Protein AF-A0A1Z9S2K0-F1 (afdb_monomer_lite)

Sequence (191 aa):
MLITGDGQVSQGVQFFLNKIGISKSFYKVLPPNKLYKRLDKKYNLCDLLKGKGAYESIFNTYIGKYDILLSCHFWDKKFPKLFNIKDINGNFFKIIGDISCDINGSIPTTIKSTKLNSPYYINRNTTIMAVDNLPSALPYETSKYFSNSLIKILPKIVQSLNQDSIEEYFISKKGYLNYRYLNLLNLLIDS

Foldseek 3Di:
DEEEADDPQSVVVQVVCVVVPNDPVQYDYHHPCQQKAFPVRPDDPVCQVVLHGDIDGPLLVCALPEQEYEYRHDWDPSHYASDDPVSDDPSGHQEYEDAVLPQCTNHNQSPHADDPVGQWDDDPNHTYGRHPPVLVVPVPVSVVVVVVVCVVCVVVVVVCLPPPPPPPNDCDDPPHGDPVNVVCVVVVVVD

pLDDT: mean 90.57, std 7.49, range [50.5, 97.94]

Radius of gyration: 20.12 Å; chains: 1; bounding box: 47×47×49 Å

Secondary structure (DSSP, 8-state):
-EEE-SSHHHHHHHHHHHHTT--GGG-EEE-HHHHEEETTS---HHHHHTT-S-EEE-GGGGTTS-SEEEE-S---TTSPPSS-GGG--TTS-SEEEESS--TTSSSTT--S-BBTTB-EEEETTEEEE-BTTGGGGSHHHHHHHHHHHHHHHHHHHHHHHT-SS--TT-SEETTEEPGGGGGGHHHHH--

Structure (mmCIF, N/CA/C/O backbone):
data_AF-A0A1Z9S2K0-F1
#
_entry.id   AF-A0A1Z9S2K0-F1
#
loop_
_atom_site.group_PDB
_atom_site.id
_atom_site.type_symbol
_atom_site.label_atom_id
_atom_site.label_alt_id
_atom_site.label_comp_id
_atom_site.label_asym_id
_atom_site.label_entity_id
_atom_site.label_seq_id
_atom_site.pdbx_PDB_ins_code
_atom_site.Cartn_x
_atom_site.Cartn_y
_atom_site.Cartn_z
_atom_site.occupancy
_atom_site.B_iso_or_equiv
_atom_site.auth_seq_id
_atom_site.auth_comp_id
_atom_site.auth_asym_id
_atom_site.auth_atom_id
_atom_site.pdbx_PDB_model_num
ATOM 1 N N . MET A 1 1 ? -7.510 10.723 9.297 1.00 96.31 1 M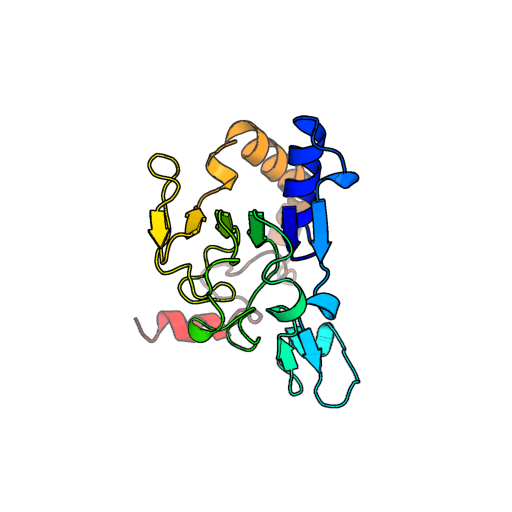ET A N 1
ATOM 2 C CA . MET A 1 1 ? -7.245 9.641 8.320 1.00 96.31 1 MET A CA 1
ATOM 3 C C . MET A 1 1 ? -5.947 8.924 8.672 1.00 96.31 1 MET A C 1
ATOM 5 O O . MET A 1 1 ? -5.022 9.557 9.166 1.00 96.31 1 MET A O 1
ATOM 9 N N . LEU A 1 2 ? -5.870 7.618 8.448 1.00 97.81 2 LEU A N 1
ATOM 10 C CA . LEU A 1 2 ? -4.666 6.818 8.649 1.00 97.81 2 LEU A CA 1
ATOM 11 C C . LEU A 1 2 ? -4.149 6.340 7.293 1.00 97.81 2 LEU A C 1
ATOM 13 O O . LEU A 1 2 ? -4.920 5.809 6.506 1.00 97.81 2 LEU A O 1
ATOM 17 N N . ILE A 1 3 ? -2.864 6.526 7.017 1.00 97.81 3 ILE A N 1
ATOM 18 C CA . ILE A 1 3 ? -2.201 6.100 5.780 1.00 97.81 3 ILE A CA 1
ATOM 19 C C . ILE A 1 3 ? -1.108 5.114 6.174 1.00 97.81 3 ILE A C 1
ATOM 21 O O . ILE A 1 3 ? -0.289 5.424 7.037 1.00 97.81 3 ILE A O 1
ATOM 25 N N . THR A 1 4 ? -1.071 3.928 5.579 1.00 97.50 4 THR A N 1
ATOM 26 C CA . THR A 1 4 ? -0.033 2.927 5.886 1.00 97.50 4 THR A CA 1
ATOM 27 C C . THR A 1 4 ? 1.050 2.917 4.820 1.00 97.50 4 THR A C 1
ATOM 29 O O . THR A 1 4 ? 0.730 2.979 3.639 1.00 97.50 4 THR A O 1
ATOM 32 N N . GLY A 1 5 ? 2.298 2.705 5.217 1.00 95.06 5 GLY A N 1
ATOM 33 C CA . GLY A 1 5 ? 3.450 2.701 4.325 1.00 95.06 5 GLY A CA 1
ATOM 34 C C . GLY A 1 5 ? 4.039 4.097 4.139 1.00 95.06 5 GLY A C 1
ATOM 35 O O . GLY A 1 5 ? 3.365 5.114 4.293 1.00 95.06 5 GLY A O 1
ATOM 36 N N . ASP A 1 6 ? 5.320 4.134 3.806 1.00 93.50 6 ASP A N 1
ATOM 37 C CA . ASP A 1 6 ? 6.144 5.330 3.590 1.00 93.50 6 ASP A CA 1
ATOM 38 C C . ASP A 1 6 ? 6.810 5.349 2.197 1.00 93.50 6 ASP A C 1
ATOM 40 O O . ASP A 1 6 ? 7.568 6.263 1.866 1.00 93.50 6 ASP A O 1
ATOM 44 N N . GLY A 1 7 ? 6.474 4.368 1.352 1.00 93.25 7 GLY A N 1
ATOM 45 C CA . GLY A 1 7 ? 6.908 4.280 -0.041 1.00 93.25 7 GLY A CA 1
ATOM 46 C C . GLY A 1 7 ? 6.163 5.223 -0.995 1.00 93.25 7 GLY A C 1
ATOM 47 O O . GLY A 1 7 ? 5.366 6.071 -0.589 1.00 93.25 7 GLY A O 1
ATOM 48 N N . GLN A 1 8 ? 6.399 5.038 -2.297 1.00 91.69 8 GLN A N 1
ATOM 49 C CA . GLN A 1 8 ? 5.906 5.935 -3.352 1.00 91.69 8 GLN A CA 1
ATOM 50 C C . GLN A 1 8 ? 4.378 6.074 -3.379 1.00 91.69 8 GLN A C 1
ATOM 52 O O . GLN A 1 8 ? 3.875 7.178 -3.561 1.00 91.69 8 GLN A O 1
ATOM 57 N N . VAL A 1 9 ? 3.633 4.990 -3.133 1.00 92.31 9 VAL A N 1
ATOM 58 C CA . VAL A 1 9 ? 2.158 5.024 -3.110 1.00 92.31 9 VAL A CA 1
ATOM 59 C C . VAL A 1 9 ? 1.652 5.955 -2.003 1.00 92.31 9 VAL A C 1
ATOM 61 O O . VAL A 1 9 ? 0.830 6.833 -2.250 1.00 92.31 9 VAL A O 1
ATOM 64 N N . SER A 1 10 ? 2.208 5.830 -0.794 1.00 95.38 10 SER A N 1
ATOM 65 C CA . SER A 1 10 ? 1.884 6.710 0.336 1.00 95.38 10 SER A CA 1
ATOM 66 C C . SER A 1 10 ? 2.259 8.163 0.051 1.00 95.38 10 SER A C 1
ATOM 68 O O . SER A 1 10 ? 1.501 9.076 0.372 1.00 95.38 10 SER A O 1
ATOM 70 N N . GLN A 1 11 ? 3.405 8.403 -0.591 1.00 93.44 11 GLN A N 1
ATOM 71 C CA . GLN A 1 11 ? 3.813 9.749 -1.000 1.00 93.44 11 GLN A CA 1
ATOM 72 C C . GLN A 1 11 ? 2.859 10.344 -2.046 1.00 93.44 11 GLN A C 1
ATOM 74 O O . GLN A 1 11 ? 2.517 11.520 -1.947 1.00 93.44 11 GLN A O 1
ATOM 79 N N . GLY A 1 12 ? 2.374 9.536 -2.994 1.00 90.69 12 GLY A N 1
ATOM 80 C CA . GLY A 1 12 ? 1.366 9.938 -3.977 1.00 90.69 12 GLY A CA 1
ATOM 81 C C . GLY A 1 12 ? 0.042 10.341 -3.326 1.00 90.69 12 GLY A C 1
ATOM 82 O O . GLY A 1 12 ? -0.496 11.404 -3.633 1.00 90.69 12 GLY A O 1
ATOM 83 N N . VAL A 1 13 ? -0.436 9.558 -2.353 1.00 93.25 13 VAL A N 1
ATOM 84 C CA . VAL A 1 13 ? -1.620 9.912 -1.553 1.00 93.25 13 VAL A CA 1
ATOM 85 C C . VAL A 1 13 ? -1.407 11.231 -0.817 1.00 93.25 13 VAL A C 1
ATOM 87 O O . VAL A 1 13 ? -2.245 12.123 -0.899 1.00 93.25 13 VAL A O 1
ATOM 90 N N . GLN A 1 14 ? -0.277 11.394 -0.128 1.00 94.56 14 GLN A N 1
ATOM 91 C CA . GLN A 1 14 ? 0.036 12.631 0.593 1.00 94.56 14 GLN A CA 1
ATOM 92 C C . GLN A 1 14 ? 0.112 13.842 -0.343 1.00 94.56 14 GLN A C 1
ATOM 94 O O . GLN A 1 14 ? -0.381 14.916 -0.006 1.00 94.56 14 GLN A O 1
ATOM 99 N N . PHE A 1 15 ? 0.711 13.678 -1.524 1.00 91.19 15 PHE A N 1
ATOM 100 C CA . PHE A 1 15 ? 0.754 14.714 -2.550 1.00 91.19 15 PHE A CA 1
ATOM 101 C C . PHE A 1 15 ? -0.657 15.119 -2.987 1.00 91.19 15 PHE A C 1
ATOM 103 O O . PHE A 1 15 ? -0.970 16.309 -2.997 1.00 91.19 15 PHE A O 1
ATOM 110 N N . PHE A 1 16 ? -1.519 14.143 -3.285 1.00 89.81 16 PHE A N 1
ATOM 111 C CA . PHE A 1 16 ? -2.901 14.399 -3.683 1.00 89.81 16 PHE A CA 1
ATOM 112 C C . PHE A 1 16 ? -3.701 15.092 -2.573 1.00 89.81 16 PHE A C 1
ATOM 114 O O . PHE A 1 16 ? -4.337 16.109 -2.834 1.00 89.81 16 PHE A O 1
ATOM 121 N N . LEU A 1 17 ? -3.607 14.609 -1.328 1.00 93.56 17 LEU A N 1
ATOM 122 C CA . LEU A 1 17 ? -4.262 15.221 -0.166 1.00 93.56 17 LEU A CA 1
ATOM 123 C C . LEU A 1 17 ? -3.855 16.691 0.001 1.00 93.56 17 LEU A C 1
ATOM 125 O O . LEU A 1 17 ? -4.721 17.554 0.123 1.00 93.56 17 LEU A O 1
ATOM 129 N N . ASN A 1 18 ? -2.558 16.993 -0.095 1.00 92.38 18 ASN A N 1
ATOM 130 C CA . ASN A 1 18 ? -2.078 18.373 -0.038 1.00 92.38 18 ASN A CA 1
ATOM 131 C C . ASN A 1 18 ? -2.623 19.221 -1.199 1.00 92.38 18 ASN A C 1
ATOM 133 O O . ASN A 1 18 ? -2.975 20.381 -0.995 1.00 92.38 18 ASN A O 1
ATOM 137 N N . LYS A 1 19 ? -2.720 18.658 -2.413 1.00 89.81 19 LYS A N 1
ATOM 138 C CA . LYS A 1 19 ? -3.263 19.357 -3.589 1.00 89.81 19 LYS A CA 1
ATOM 139 C C . LYS A 1 19 ? -4.739 19.717 -3.448 1.00 89.81 19 LYS A C 1
ATOM 141 O O . LYS A 1 19 ? -5.133 20.760 -3.956 1.00 89.81 19 LYS A O 1
ATOM 146 N N . ILE A 1 20 ? -5.522 18.904 -2.742 1.00 93.62 20 ILE A N 1
ATOM 147 C CA . ILE A 1 20 ? -6.938 19.183 -2.460 1.00 93.62 20 ILE A CA 1
ATOM 148 C C . ILE A 1 20 ? -7.156 19.959 -1.148 1.00 93.62 20 ILE A C 1
ATOM 150 O O . ILE A 1 20 ? -8.285 20.075 -0.685 1.00 93.62 20 ILE A O 1
ATOM 154 N N . GLY A 1 21 ? -6.090 20.489 -0.536 1.00 94.69 21 GLY A N 1
ATOM 155 C CA . GLY A 1 21 ? -6.172 21.330 0.664 1.00 94.69 21 GLY A CA 1
ATOM 156 C C . GLY A 1 21 ? -6.246 20.572 1.995 1.00 94.69 21 GLY A C 1
ATOM 157 O O . GLY A 1 21 ? -6.430 21.194 3.040 1.00 94.69 21 GLY A O 1
ATOM 158 N N . ILE A 1 22 ? -6.070 19.248 2.000 1.00 95.19 22 ILE A N 1
ATOM 159 C CA . ILE A 1 22 ? -6.004 18.452 3.230 1.00 95.19 22 ILE A CA 1
ATOM 160 C C . ILE A 1 22 ? -4.569 18.474 3.758 1.00 95.19 22 ILE A C 1
ATOM 162 O O . ILE A 1 22 ? -3.665 17.861 3.191 1.00 95.19 22 ILE A O 1
ATOM 166 N N . SER A 1 23 ? -4.363 19.170 4.874 1.00 91.75 23 SER A N 1
ATOM 167 C CA . SER A 1 23 ? -3.049 19.299 5.502 1.00 91.75 23 SER A CA 1
ATOM 168 C C . SER A 1 23 ? -2.667 18.073 6.345 1.00 91.75 23 SER A C 1
ATOM 170 O O . SER A 1 23 ? -3.500 17.248 6.734 1.00 91.75 23 SER A O 1
ATOM 172 N N . LYS A 1 24 ? -1.376 17.979 6.691 1.00 91.38 24 LYS A N 1
ATOM 173 C CA . LYS A 1 24 ? -0.805 16.899 7.518 1.00 91.38 24 LYS A CA 1
ATOM 174 C C . LYS A 1 24 ? -1.447 16.740 8.903 1.00 91.38 24 LYS A C 1
ATOM 176 O O . LYS A 1 24 ? -1.290 15.682 9.495 1.00 91.38 24 LYS A O 1
ATOM 181 N N . SER A 1 25 ? -2.160 17.733 9.438 1.00 93.25 25 SER A N 1
ATOM 182 C CA . SER A 1 25 ? -2.861 17.583 10.725 1.00 93.25 25 SER A CA 1
ATOM 183 C C . SER A 1 25 ? -4.072 16.645 10.639 1.00 93.25 25 SER A C 1
ATOM 185 O O . SER A 1 25 ? -4.483 16.084 11.652 1.00 93.25 25 SER A O 1
ATOM 187 N N . PHE A 1 26 ? -4.621 16.424 9.439 1.00 94.44 26 PHE A N 1
ATOM 188 C CA . PHE A 1 26 ? -5.800 15.580 9.221 1.00 94.44 26 PHE A CA 1
ATOM 189 C C . PHE A 1 26 ? -5.470 14.105 8.980 1.00 94.44 26 PHE A C 1
ATOM 191 O O . PHE A 1 26 ? -6.373 13.253 8.974 1.00 94.44 26 PHE A O 1
ATOM 198 N N . TYR A 1 27 ? -4.194 13.764 8.782 1.00 96.62 27 TYR A N 1
ATOM 199 C CA . TYR A 1 27 ? -3.788 12.391 8.525 1.00 96.62 27 TYR A CA 1
ATOM 200 C C . TYR A 1 27 ? -2.490 11.994 9.220 1.00 96.62 27 TYR A C 1
ATOM 202 O O . TYR A 1 27 ? -1.603 12.801 9.467 1.00 96.62 27 TYR A O 1
ATOM 210 N N . LYS A 1 28 ? -2.361 10.701 9.515 1.00 97.19 28 LYS A N 1
ATOM 211 C CA . LYS A 1 28 ? -1.145 10.113 10.075 1.00 97.19 28 LYS A CA 1
ATOM 212 C C . LYS A 1 28 ? -0.605 9.049 9.138 1.00 97.19 28 LYS A C 1
ATOM 214 O O . LYS A 1 28 ? -1.357 8.176 8.717 1.00 97.19 28 LYS A O 1
ATOM 219 N N . VAL A 1 29 ? 0.694 9.104 8.859 1.00 97.69 29 VAL A N 1
ATOM 220 C CA . VAL A 1 29 ? 1.403 8.085 8.077 1.00 97.69 29 VAL A CA 1
ATOM 221 C C . VAL A 1 29 ? 2.051 7.083 9.029 1.00 97.69 29 VAL A C 1
ATOM 223 O O . VAL A 1 29 ? 2.729 7.476 9.981 1.00 97.69 29 VAL A O 1
ATOM 226 N N . LEU A 1 30 ? 1.825 5.793 8.794 1.00 97.19 30 LEU A N 1
ATOM 227 C CA . LEU A 1 30 ? 2.397 4.696 9.565 1.00 97.19 30 LEU A CA 1
ATOM 228 C C . LEU A 1 30 ? 3.455 3.953 8.745 1.00 97.19 30 LEU A C 1
ATOM 230 O O . LEU A 1 30 ? 3.090 3.224 7.822 1.00 97.19 30 LEU A O 1
ATOM 234 N N . PRO A 1 31 ? 4.747 4.084 9.084 1.00 96.19 31 PRO A N 1
ATOM 235 C CA . PRO A 1 31 ? 5.789 3.261 8.479 1.00 96.19 31 PRO A CA 1
ATOM 236 C C . PRO A 1 31 ? 5.664 1.780 8.896 1.00 96.19 31 PRO A C 1
ATOM 238 O O . PRO A 1 31 ? 5.026 1.478 9.911 1.00 96.19 31 PRO A O 1
ATOM 241 N N . PRO A 1 32 ? 6.298 0.836 8.171 1.00 94.50 32 PRO A N 1
ATOM 242 C CA . PRO A 1 32 ? 6.192 -0.603 8.443 1.00 94.50 32 PRO A CA 1
ATOM 243 C C . PRO A 1 32 ? 6.521 -1.027 9.886 1.00 94.50 32 PRO A C 1
ATOM 245 O O . PRO A 1 32 ? 5.856 -1.901 10.438 1.00 94.50 32 PRO A O 1
ATOM 248 N N . ASN A 1 33 ? 7.466 -0.355 10.553 1.00 94.44 33 ASN A N 1
ATOM 249 C CA . ASN A 1 33 ? 7.827 -0.623 11.956 1.00 94.44 33 ASN A CA 1
ATOM 250 C C . ASN A 1 33 ? 6.750 -0.210 12.983 1.00 94.44 33 ASN A C 1
ATOM 252 O O . ASN A 1 33 ? 6.890 -0.479 14.175 1.00 94.44 33 ASN A O 1
ATOM 256 N N . LYS A 1 34 ? 5.692 0.480 12.541 1.00 96.38 34 LYS A N 1
ATOM 257 C CA . LYS A 1 34 ? 4.485 0.773 13.326 1.00 96.38 34 LYS A CA 1
ATOM 258 C C . LYS A 1 34 ? 3.322 -0.154 12.980 1.00 96.38 34 LYS A C 1
ATOM 260 O O . LYS A 1 34 ? 2.330 -0.149 13.698 1.00 96.38 34 LYS A O 1
ATOM 265 N N . LEU A 1 35 ? 3.441 -0.941 11.913 1.00 95.94 35 LEU A N 1
ATOM 266 C CA . LEU A 1 35 ? 2.458 -1.950 11.516 1.00 95.94 35 LEU A CA 1
ATOM 267 C C . LEU A 1 35 ? 2.813 -3.312 12.109 1.00 95.94 35 LEU A C 1
ATOM 269 O O . LEU A 1 35 ? 1.936 -4.013 12.607 1.00 95.94 35 LEU A O 1
ATOM 273 N N . TYR A 1 36 ? 4.105 -3.644 12.113 1.00 96.12 36 TYR A N 1
ATOM 274 C CA . TYR A 1 36 ? 4.616 -4.940 12.540 1.00 96.12 36 TYR A CA 1
ATOM 275 C C . TYR A 1 36 ? 5.662 -4.793 13.637 1.00 96.12 36 TYR A C 1
ATOM 277 O O . TYR A 1 36 ? 6.494 -3.884 13.610 1.00 96.12 36 TYR A O 1
ATOM 285 N N . LYS A 1 37 ? 5.680 -5.749 14.565 1.00 96.06 37 LYS A N 1
ATOM 286 C CA . LYS A 1 37 ? 6.814 -5.962 15.471 1.00 96.06 37 LYS A CA 1
ATOM 287 C C . LYS A 1 37 ? 7.334 -7.383 15.318 1.00 96.06 37 LYS A C 1
ATOM 289 O O . LYS A 1 37 ? 6.583 -8.294 14.982 1.00 96.06 37 LYS A O 1
ATOM 294 N N . ARG A 1 38 ? 8.619 -7.566 15.601 1.00 95.56 38 ARG A N 1
ATOM 295 C CA . ARG A 1 38 ? 9.243 -8.887 15.679 1.00 95.56 38 ARG A CA 1
ATOM 296 C C . ARG A 1 38 ? 9.127 -9.423 17.105 1.00 95.56 38 ARG A C 1
ATOM 298 O O . ARG A 1 38 ? 9.308 -8.653 18.050 1.00 95.56 38 ARG A O 1
ATOM 305 N N . LEU A 1 39 ? 8.841 -10.715 17.268 1.00 94.88 39 LEU A N 1
ATOM 306 C CA . LEU A 1 39 ? 8.602 -11.324 18.587 1.00 94.88 39 LEU A CA 1
ATOM 307 C C . LEU A 1 39 ? 9.827 -11.255 19.516 1.00 94.88 39 LEU A C 1
ATOM 309 O O . LEU A 1 39 ? 9.684 -11.055 20.718 1.00 94.88 39 LEU A O 1
ATOM 313 N N . ASP A 1 40 ? 11.035 -11.325 18.955 1.00 94.31 40 ASP A N 1
ATOM 314 C CA . ASP A 1 40 ? 12.309 -11.187 19.678 1.00 94.31 40 ASP A CA 1
ATOM 315 C C . ASP A 1 40 ? 12.725 -9.723 19.943 1.00 94.31 40 ASP A C 1
ATOM 317 O O . ASP A 1 40 ? 13.838 -9.465 20.402 1.00 94.31 40 ASP A O 1
ATOM 321 N N . LYS A 1 41 ? 11.845 -8.755 19.642 1.00 91.25 41 LYS A N 1
ATOM 322 C CA . LYS A 1 41 ? 12.060 -7.302 19.771 1.00 91.25 41 LYS A CA 1
ATOM 323 C C . LYS A 1 41 ? 13.176 -6.724 18.882 1.00 91.25 41 LYS A C 1
ATOM 325 O O . LYS A 1 41 ? 13.515 -5.553 19.034 1.00 91.25 41 LYS A O 1
ATOM 330 N N . LYS A 1 42 ? 13.701 -7.476 17.908 1.00 93.00 42 LYS A N 1
ATOM 331 C CA . LYS A 1 42 ? 14.758 -7.031 16.978 1.00 93.00 42 LYS A CA 1
ATOM 332 C C . LYS A 1 42 ? 14.198 -6.698 15.593 1.00 93.00 42 LYS A C 1
ATOM 334 O O . LYS A 1 42 ? 14.584 -7.306 14.595 1.00 93.00 42 LYS A O 1
ATOM 339 N N . TYR A 1 43 ? 13.241 -5.767 15.522 1.00 94.69 43 TYR A N 1
ATOM 340 C CA . TYR A 1 43 ? 12.620 -5.383 14.247 1.00 94.69 43 TYR A CA 1
ATOM 341 C C . TYR A 1 43 ? 13.681 -5.019 13.196 1.00 94.69 43 TYR A C 1
ATOM 343 O O . TYR A 1 43 ? 14.547 -4.181 13.447 1.00 94.69 43 TYR A O 1
ATOM 351 N N . ASN A 1 44 ? 13.575 -5.605 12.003 1.00 94.94 44 ASN A N 1
ATOM 352 C CA . ASN A 1 44 ? 14.418 -5.264 10.867 1.00 94.94 44 ASN A CA 1
ATOM 353 C C . ASN A 1 44 ? 13.601 -5.338 9.568 1.00 94.94 44 ASN A C 1
ATOM 355 O O . ASN A 1 44 ? 13.005 -6.365 9.254 1.00 94.94 44 ASN A O 1
ATOM 359 N N . LEU A 1 45 ? 13.578 -4.249 8.796 1.00 92.81 45 LEU A N 1
ATOM 360 C CA . LEU A 1 45 ? 12.781 -4.186 7.569 1.00 92.81 45 LEU A CA 1
ATOM 361 C C . LEU A 1 45 ? 13.266 -5.184 6.505 1.00 92.81 45 LEU A C 1
ATOM 363 O O . LEU A 1 45 ? 12.444 -5.808 5.845 1.00 92.81 45 LEU A O 1
ATOM 367 N N . CYS A 1 46 ? 14.578 -5.374 6.349 1.00 93.81 46 CYS A N 1
ATOM 368 C CA . CYS A 1 46 ? 15.128 -6.327 5.382 1.00 93.81 46 CYS A CA 1
ATOM 369 C C . CYS A 1 46 ? 14.752 -7.770 5.730 1.00 93.81 46 CYS A C 1
ATOM 371 O O . CYS A 1 46 ? 14.455 -8.554 4.832 1.00 93.81 46 CYS A O 1
ATOM 373 N N . ASP A 1 47 ? 14.753 -8.115 7.018 1.00 94.25 47 ASP A N 1
ATOM 374 C CA . ASP A 1 47 ? 14.303 -9.423 7.489 1.00 94.25 47 ASP A CA 1
ATOM 375 C C . ASP A 1 47 ? 12.806 -9.609 7.249 1.00 94.25 47 ASP A C 1
ATOM 377 O O . ASP A 1 47 ? 12.420 -10.640 6.702 1.00 94.25 47 ASP A O 1
ATOM 381 N N . LEU A 1 48 ? 11.981 -8.603 7.572 1.00 92.31 48 LEU A N 1
ATOM 382 C CA . LEU A 1 48 ? 10.548 -8.618 7.266 1.00 92.31 48 LEU A CA 1
ATOM 383 C C . LEU A 1 48 ? 10.325 -8.887 5.775 1.00 92.31 48 LEU A C 1
ATOM 385 O O . LEU A 1 48 ? 9.688 -9.876 5.442 1.00 92.31 48 LEU A O 1
ATOM 389 N N . LEU A 1 49 ? 10.930 -8.089 4.888 1.00 91.38 49 LEU A N 1
ATOM 390 C CA . LEU A 1 49 ? 10.797 -8.232 3.432 1.00 91.38 49 LEU A CA 1
ATOM 391 C C . LEU A 1 49 ? 11.269 -9.598 2.908 1.00 91.38 49 LEU A C 1
ATOM 393 O O . LEU A 1 49 ? 10.735 -10.104 1.924 1.00 91.38 49 LEU A O 1
ATOM 397 N N . LYS A 1 50 ? 12.254 -10.218 3.569 1.00 91.44 50 LYS A N 1
ATOM 398 C CA . LYS A 1 50 ? 12.756 -11.560 3.233 1.00 91.44 50 LYS A CA 1
ATOM 399 C C . LYS A 1 50 ? 11.963 -12.693 3.897 1.00 91.44 50 LYS A C 1
ATOM 401 O O . LYS A 1 50 ? 12.283 -13.853 3.651 1.00 91.44 50 LYS A O 1
ATOM 406 N N . GLY A 1 51 ? 10.962 -12.390 4.726 1.00 88.62 51 GLY A N 1
ATOM 407 C CA . GLY A 1 51 ? 10.224 -13.380 5.518 1.00 88.62 51 GLY A CA 1
ATOM 408 C C . GLY A 1 51 ? 11.085 -14.077 6.579 1.00 88.62 51 GLY A C 1
ATOM 409 O O . GLY A 1 51 ? 10.850 -15.238 6.897 1.00 88.62 51 GLY A O 1
ATOM 410 N N . LYS A 1 52 ? 12.127 -13.408 7.087 1.00 92.50 52 LYS A N 1
ATOM 411 C CA . LYS A 1 52 ? 13.044 -13.948 8.098 1.00 92.50 52 LYS A CA 1
ATOM 412 C C . LYS A 1 52 ? 12.619 -13.528 9.501 1.00 92.50 52 LYS A C 1
ATOM 414 O O . LYS A 1 52 ? 12.604 -12.344 9.816 1.00 92.50 52 LYS A O 1
ATOM 419 N N . GLY A 1 53 ? 12.380 -14.503 10.373 1.00 90.44 53 GLY A N 1
ATOM 420 C CA . GLY A 1 53 ? 11.948 -14.271 11.754 1.00 90.44 53 GLY A CA 1
ATOM 421 C C . GLY A 1 53 ? 10.428 -14.169 11.900 1.00 90.44 53 GLY A C 1
ATOM 422 O O . GLY A 1 53 ? 9.694 -14.101 10.919 1.00 90.44 53 GLY A O 1
ATOM 423 N N . ALA A 1 54 ? 9.956 -14.182 13.147 1.00 94.75 54 ALA A N 1
ATOM 424 C CA . ALA A 1 54 ? 8.533 -14.145 13.464 1.00 94.75 54 ALA A CA 1
ATOM 425 C C . ALA A 1 54 ? 8.066 -12.706 13.722 1.00 94.75 54 ALA A C 1
ATOM 427 O O . ALA A 1 54 ? 8.530 -12.051 14.662 1.00 94.75 54 ALA A O 1
ATOM 428 N N . TYR A 1 55 ? 7.143 -12.233 12.888 1.00 96.12 55 TYR A N 1
ATOM 429 C CA . TYR A 1 55 ? 6.502 -10.927 13.011 1.00 96.12 55 TYR A CA 1
ATOM 430 C C . TYR A 1 55 ? 5.028 -11.085 13.367 1.00 96.12 55 TYR A C 1
ATOM 432 O O . TYR A 1 55 ? 4.375 -12.024 12.922 1.00 96.12 55 TYR A O 1
ATOM 440 N N . GLU A 1 56 ? 4.497 -10.127 14.119 1.00 95.69 56 GLU A N 1
ATOM 441 C CA . GLU A 1 56 ? 3.062 -9.982 14.350 1.00 95.69 56 GLU A CA 1
ATOM 442 C C . GLU A 1 56 ? 2.604 -8.557 14.039 1.00 95.69 56 GLU A C 1
ATOM 444 O O . GLU A 1 56 ? 3.380 -7.598 14.149 1.00 95.69 56 GLU A O 1
ATOM 449 N N . SER A 1 57 ? 1.336 -8.420 13.647 1.00 96.44 57 SER A N 1
ATOM 450 C CA . SER A 1 57 ? 0.719 -7.108 13.479 1.00 96.44 57 SER A CA 1
ATOM 451 C C . SER A 1 57 ? 0.437 -6.469 14.836 1.00 96.44 57 SER A C 1
ATOM 453 O O . SER A 1 57 ? -0.114 -7.093 15.740 1.00 96.44 57 SER A O 1
ATOM 455 N N . ILE A 1 58 ? 0.771 -5.188 14.954 1.00 96.00 58 ILE A N 1
ATOM 456 C CA . ILE A 1 58 ? 0.420 -4.324 16.090 1.00 96.00 58 ILE A CA 1
ATOM 457 C C . ILE A 1 58 ? -0.624 -3.272 15.702 1.00 96.00 58 ILE A C 1
ATOM 459 O O . ILE A 1 58 ? -0.890 -2.326 16.452 1.00 96.00 58 ILE A O 1
ATOM 463 N N . PHE A 1 59 ? -1.236 -3.437 14.530 1.00 96.06 59 PHE A N 1
ATOM 464 C CA . PHE A 1 59 ? -2.153 -2.460 13.961 1.00 96.06 59 PHE A CA 1
ATOM 465 C C . PHE A 1 59 ? -3.464 -2.325 14.750 1.00 96.06 59 PHE A C 1
ATOM 467 O O . PHE A 1 59 ? -4.083 -1.263 14.711 1.00 96.06 59 PHE A O 1
ATOM 474 N N . ASN A 1 60 ? -3.839 -3.326 15.556 1.00 92.88 60 ASN A N 1
ATOM 475 C CA . ASN A 1 60 ? -5.007 -3.250 16.445 1.00 92.88 60 ASN A CA 1
ATOM 476 C C . ASN A 1 60 ? -4.970 -2.026 17.378 1.00 92.88 60 ASN A C 1
ATOM 478 O O . ASN A 1 60 ? -6.016 -1.516 17.765 1.00 92.88 60 ASN A O 1
ATOM 482 N N . THR A 1 61 ? -3.783 -1.481 17.669 1.00 93.81 61 THR A N 1
ATOM 483 C CA . THR A 1 61 ? -3.629 -0.236 18.442 1.00 93.81 61 THR A CA 1
ATOM 484 C C . THR A 1 61 ? -4.190 1.016 17.750 1.00 93.81 61 THR A C 1
ATOM 486 O O . THR A 1 61 ? -4.304 2.061 18.400 1.00 93.81 61 THR A O 1
ATOM 489 N N . TYR A 1 62 ? -4.535 0.944 16.461 1.00 95.19 62 TYR A N 1
ATOM 490 C CA . TYR A 1 62 ? -5.102 2.039 15.667 1.00 95.19 62 TYR A CA 1
ATOM 491 C C . TYR A 1 62 ? -6.597 1.880 15.361 1.00 95.19 62 TYR A C 1
ATOM 493 O O . TYR A 1 62 ? -7.215 2.842 14.900 1.00 95.19 62 TYR A O 1
ATOM 501 N N . ILE A 1 63 ? -7.185 0.713 15.641 1.00 94.12 63 ILE A N 1
ATOM 502 C CA . ILE A 1 63 ? -8.630 0.488 15.509 1.00 94.12 63 ILE A CA 1
ATOM 503 C C . ILE A 1 63 ? -9.369 1.416 16.486 1.00 94.12 63 ILE A C 1
ATOM 505 O O . ILE A 1 63 ? -8.940 1.594 17.626 1.00 94.12 63 ILE A O 1
ATOM 509 N N . GLY A 1 64 ? -10.455 2.052 16.035 1.00 93.56 64 GLY A N 1
ATOM 510 C CA . GLY A 1 64 ? -11.238 2.987 16.854 1.00 93.56 64 GLY A CA 1
ATOM 511 C C . GLY A 1 64 ? -10.700 4.415 16.939 1.00 93.56 64 GLY A C 1
ATOM 512 O O . GLY A 1 64 ? -11.333 5.250 17.575 1.00 93.56 64 GLY A O 1
ATOM 513 N N . LYS A 1 65 ? -9.552 4.725 16.319 1.00 95.44 65 LYS A N 1
ATOM 514 C CA . LYS A 1 65 ? -8.930 6.066 16.393 1.00 95.44 65 LYS A CA 1
ATOM 515 C C . LYS A 1 65 ? -9.142 6.931 15.152 1.00 95.44 65 LYS A C 1
ATOM 517 O O . LYS A 1 65 ? -8.865 8.127 15.191 1.00 95.44 65 LYS A O 1
ATOM 522 N N . TYR A 1 66 ? -9.562 6.330 14.044 1.00 96.62 66 TYR A N 1
ATOM 523 C CA . TYR A 1 66 ? -9.689 6.995 12.751 1.00 96.62 66 TYR A CA 1
ATOM 524 C C . TYR A 1 66 ? -10.858 6.402 11.965 1.00 96.62 66 TYR A C 1
ATOM 526 O O . TYR A 1 66 ? -11.047 5.190 11.969 1.00 96.62 66 TYR A O 1
ATOM 534 N N . ASP A 1 67 ? -11.579 7.238 11.218 1.00 96.62 67 ASP A N 1
ATOM 535 C CA . ASP A 1 67 ? -12.683 6.778 10.365 1.00 96.62 67 ASP A CA 1
ATOM 536 C C . ASP A 1 67 ? -12.227 6.238 9.002 1.00 96.62 67 ASP A C 1
ATOM 538 O O . ASP A 1 67 ? -12.913 5.411 8.406 1.00 96.62 67 ASP A O 1
ATOM 542 N N . ILE A 1 68 ? -11.086 6.717 8.491 1.00 97.69 68 ILE A N 1
ATOM 543 C CA . ILE A 1 68 ? -10.594 6.415 7.138 1.00 97.69 68 ILE A CA 1
ATOM 544 C C . ILE A 1 68 ? -9.202 5.795 7.214 1.00 97.69 68 ILE A C 1
ATOM 546 O O . ILE A 1 68 ? -8.303 6.398 7.811 1.00 97.69 68 ILE A O 1
ATOM 550 N N . LEU A 1 69 ? -9.024 4.650 6.556 1.00 97.94 69 LEU A N 1
ATOM 551 C CA . LEU A 1 69 ? -7.745 3.981 6.320 1.00 97.94 69 LEU A CA 1
ATOM 552 C C . LEU A 1 69 ? -7.413 3.991 4.824 1.00 97.94 69 LEU A C 1
ATOM 554 O O . LEU A 1 69 ? -8.212 3.537 4.016 1.00 97.94 69 LEU A O 1
ATOM 558 N N . LEU A 1 70 ? -6.220 4.451 4.459 1.00 97.56 70 LEU A N 1
ATOM 559 C CA . LEU A 1 70 ? -5.654 4.309 3.120 1.00 97.56 70 LEU A CA 1
ATOM 560 C C . LEU A 1 70 ? -4.475 3.332 3.175 1.00 97.56 70 LEU A C 1
ATOM 562 O O . LEU A 1 70 ? -3.395 3.663 3.678 1.00 97.56 70 LEU A O 1
ATOM 566 N N . SER A 1 71 ? -4.688 2.113 2.681 1.00 96.88 71 SER A N 1
ATOM 567 C CA . SER A 1 71 ? -3.671 1.064 2.645 1.00 96.88 71 SER A CA 1
ATOM 568 C C . SER A 1 71 ? -2.745 1.276 1.448 1.00 96.88 71 SER A C 1
ATOM 570 O O . SER A 1 71 ? -3.116 1.012 0.309 1.00 96.88 71 SER A O 1
ATOM 572 N N . CYS A 1 72 ? -1.547 1.804 1.711 1.00 96.31 72 CYS A N 1
ATOM 573 C CA . CYS A 1 72 ? -0.523 2.114 0.701 1.00 96.31 72 CYS A CA 1
ATOM 574 C C . CYS A 1 72 ? 0.791 1.344 0.924 1.00 96.31 72 CYS A C 1
ATOM 576 O O . CYS A 1 72 ? 1.823 1.692 0.344 1.00 96.31 72 CYS A O 1
ATOM 578 N N . HIS A 1 73 ? 0.796 0.369 1.833 1.00 94.44 73 HIS A N 1
ATOM 579 C CA . HIS A 1 73 ? 1.994 -0.389 2.167 1.00 94.44 73 HIS A CA 1
ATOM 580 C C . HIS A 1 73 ? 2.098 -1.623 1.272 1.00 94.44 73 HIS A C 1
ATOM 582 O O . HIS A 1 73 ? 1.090 -2.217 0.903 1.00 94.44 73 HIS A O 1
ATOM 588 N N . PHE A 1 74 ? 3.326 -2.012 0.940 1.00 91.75 74 PHE A N 1
ATOM 589 C CA . PHE A 1 74 ? 3.576 -3.276 0.260 1.00 91.75 74 PHE A CA 1
ATOM 590 C C . PHE A 1 74 ? 3.242 -4.449 1.188 1.00 91.75 74 PHE A C 1
ATOM 592 O O . PHE A 1 74 ? 3.592 -4.416 2.375 1.00 91.75 74 PHE A O 1
ATOM 599 N N . TRP A 1 75 ? 2.610 -5.485 0.642 1.00 93.06 75 TRP A N 1
ATOM 600 C CA . TRP A 1 75 ? 2.285 -6.704 1.366 1.00 93.06 75 TRP A CA 1
ATOM 601 C C . TRP A 1 75 ? 2.647 -7.952 0.557 1.00 93.06 75 TRP A C 1
ATOM 603 O O . TRP A 1 75 ? 2.569 -7.968 -0.665 1.00 93.06 75 TRP A O 1
ATOM 613 N N . ASP A 1 76 ? 3.055 -8.999 1.269 1.00 91.00 76 ASP A N 1
ATOM 614 C CA . ASP A 1 76 ? 3.351 -10.331 0.745 1.00 91.00 76 ASP A CA 1
ATOM 615 C C . ASP A 1 76 ? 2.724 -11.362 1.693 1.00 91.00 76 ASP A C 1
ATOM 617 O O . ASP A 1 76 ? 2.593 -11.103 2.891 1.00 91.00 76 ASP A O 1
ATOM 621 N N . LYS A 1 77 ? 2.382 -12.554 1.188 1.00 90.12 77 LYS A N 1
ATOM 622 C CA . LYS A 1 77 ? 1.766 -13.643 1.972 1.00 90.12 77 LYS A CA 1
ATOM 623 C C . LYS A 1 77 ? 2.573 -14.051 3.210 1.00 90.12 77 LYS A C 1
ATOM 625 O O . LYS A 1 77 ? 2.006 -14.621 4.138 1.00 90.12 77 LYS A O 1
ATOM 630 N N . LYS A 1 78 ? 3.882 -13.782 3.229 1.00 90.44 78 LYS A N 1
ATOM 631 C CA . LYS A 1 78 ? 4.769 -14.025 4.379 1.00 90.44 78 LYS A CA 1
ATOM 632 C C . LYS A 1 78 ? 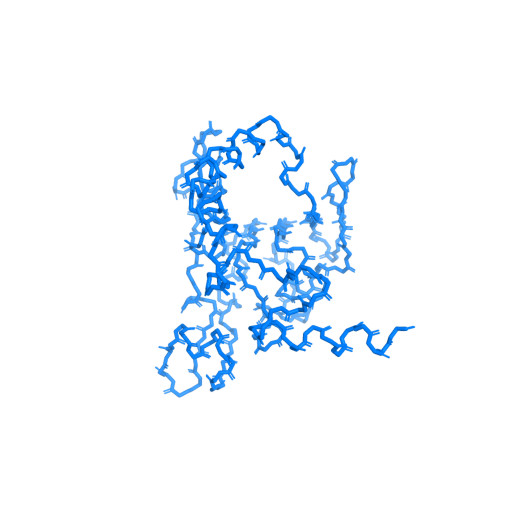4.525 -13.055 5.537 1.00 90.44 78 LYS A C 1
ATOM 634 O O . LYS A 1 78 ? 4.971 -13.325 6.650 1.00 90.44 78 LYS A O 1
ATOM 639 N N . PHE A 1 79 ? 3.885 -11.914 5.291 1.00 92.25 79 PHE A N 1
ATOM 640 C CA . PHE A 1 79 ? 3.656 -10.895 6.308 1.00 92.25 79 PHE A CA 1
ATOM 641 C C . PHE A 1 79 ? 2.303 -11.127 6.988 1.00 92.25 79 PHE A C 1
ATOM 643 O O . PHE A 1 79 ? 1.329 -11.495 6.324 1.00 92.25 79 PHE A O 1
ATOM 650 N N . PRO A 1 80 ? 2.193 -10.872 8.304 1.00 93.56 80 PRO A N 1
ATOM 651 C CA . PRO A 1 80 ? 0.901 -10.871 8.975 1.00 93.56 80 PRO A CA 1
ATOM 652 C C . PRO A 1 80 ? -0.074 -9.915 8.282 1.00 93.56 80 PRO A C 1
ATOM 654 O O . PRO A 1 80 ? 0.327 -8.876 7.760 1.00 93.56 80 PRO A O 1
ATOM 657 N N . LYS A 1 81 ? -1.368 -10.230 8.311 1.00 95.88 81 LYS A N 1
ATOM 658 C CA . LYS A 1 81 ? -2.404 -9.249 7.958 1.00 95.88 81 LYS A CA 1
ATOM 659 C C . LYS A 1 81 ? -2.458 -8.166 9.029 1.00 95.88 81 LYS A C 1
ATOM 661 O O . LYS A 1 81 ? -2.119 -8.433 10.184 1.00 95.88 81 LYS A O 1
ATOM 666 N N . LEU A 1 82 ? -2.917 -6.963 8.682 1.00 96.06 82 LEU A N 1
ATOM 667 C CA . LEU A 1 82 ? -2.987 -5.874 9.659 1.00 96.06 82 LEU A CA 1
ATOM 668 C C . LEU A 1 82 ? -3.947 -6.192 10.809 1.00 96.06 82 LEU A C 1
ATOM 670 O O . LEU A 1 82 ? -3.646 -5.897 11.959 1.00 96.06 82 LEU A O 1
ATOM 674 N N . PHE A 1 83 ? -5.077 -6.823 10.539 1.00 95.38 83 PHE A N 1
ATOM 675 C CA . PHE A 1 83 ? -6.063 -7.170 11.560 1.00 95.38 83 PHE A CA 1
ATOM 676 C C . PHE A 1 83 ? -6.751 -8.480 11.187 1.00 95.38 83 PHE A C 1
ATOM 678 O O . PHE A 1 83 ? -6.613 -8.965 10.065 1.00 95.38 83 PHE A O 1
ATOM 685 N N . ASN A 1 84 ? -7.493 -9.070 12.116 1.00 93.69 84 ASN A N 1
ATOM 686 C CA . ASN A 1 84 ? -8.357 -10.211 11.836 1.00 93.69 84 ASN A CA 1
ATOM 687 C C . ASN A 1 84 ? -9.804 -9.753 11.662 1.00 93.69 84 ASN A C 1
ATOM 689 O O . ASN A 1 84 ? -10.220 -8.736 12.207 1.00 93.69 84 ASN A O 1
ATOM 693 N N . ILE A 1 85 ? -10.621 -10.557 10.980 1.00 91.62 85 ILE A N 1
ATOM 694 C CA . ILE A 1 85 ? -12.059 -10.276 10.820 1.00 91.62 85 ILE A CA 1
ATOM 695 C C . ILE A 1 85 ? -12.767 -10.146 12.182 1.00 91.62 85 ILE A C 1
ATOM 697 O O . ILE A 1 85 ? -13.680 -9.338 12.323 1.00 91.62 85 ILE A O 1
ATOM 701 N N . LYS A 1 86 ? -12.319 -10.903 13.192 1.00 91.75 86 LYS A N 1
ATOM 702 C CA . LYS A 1 86 ? -12.822 -10.829 14.575 1.00 91.75 86 LYS A CA 1
ATOM 703 C C . LYS A 1 86 ? -12.510 -9.504 15.286 1.00 91.75 86 LYS A C 1
ATOM 705 O O . LYS A 1 86 ? -13.152 -9.204 16.283 1.00 91.75 86 LYS A O 1
ATOM 710 N N . ASP A 1 87 ? -11.545 -8.732 14.783 1.00 88.88 87 ASP A N 1
ATOM 711 C CA . ASP A 1 87 ? -11.146 -7.444 15.361 1.00 88.88 87 ASP A CA 1
ATOM 712 C C . ASP A 1 87 ? -12.051 -6.293 14.860 1.00 88.88 87 ASP A C 1
ATOM 714 O O . ASP A 1 87 ? -11.971 -5.171 15.361 1.00 88.88 87 ASP A O 1
ATOM 718 N N . ILE A 1 88 ? -12.931 -6.560 13.882 1.00 91.00 88 ILE A N 1
ATOM 719 C CA . ILE A 1 88 ? -13.904 -5.597 13.349 1.00 91.00 88 ILE A CA 1
ATOM 720 C C . ILE A 1 88 ? -15.050 -5.433 14.352 1.00 91.00 88 ILE A C 1
ATOM 722 O O . ILE A 1 88 ? -15.772 -6.384 14.649 1.00 91.00 88 ILE A O 1
ATOM 726 N N . ASN A 1 89 ? -15.236 -4.209 14.844 1.00 89.44 89 ASN A N 1
ATOM 727 C CA . ASN A 1 89 ? -16.263 -3.838 15.817 1.00 89.44 89 ASN A CA 1
ATOM 728 C C . ASN A 1 89 ? -17.021 -2.567 15.379 1.00 89.44 89 ASN A C 1
ATOM 730 O O . ASN A 1 89 ? -16.778 -2.032 14.300 1.00 89.44 89 ASN A O 1
ATOM 734 N N . GLY A 1 90 ? -17.939 -2.064 16.213 1.00 89.00 90 GLY A N 1
ATOM 735 C CA . GLY A 1 90 ? -18.747 -0.875 15.889 1.00 89.00 90 GLY A CA 1
ATOM 736 C C . GLY A 1 90 ? -17.949 0.422 15.686 1.00 89.00 90 GLY A C 1
ATOM 737 O O . GLY A 1 90 ? -18.426 1.324 15.007 1.00 89.00 90 GLY A O 1
ATOM 738 N N . ASN A 1 91 ? -16.721 0.492 16.209 1.00 90.50 91 ASN A N 1
ATOM 739 C CA . ASN A 1 91 ? -15.822 1.641 16.072 1.00 90.50 91 ASN A CA 1
ATOM 740 C C . ASN A 1 91 ? -14.732 1.391 15.016 1.00 90.50 91 ASN A C 1
ATOM 742 O O . ASN A 1 91 ? -13.704 2.069 14.999 1.00 90.50 91 ASN A O 1
ATOM 746 N N . PHE A 1 92 ? -14.902 0.383 14.161 1.00 95.62 92 PHE A N 1
ATOM 747 C CA . PHE A 1 92 ? -13.961 0.106 13.087 1.00 95.62 92 PHE A CA 1
ATOM 748 C C . PHE A 1 92 ? -13.963 1.234 12.039 1.00 95.62 92 PHE A C 1
ATOM 750 O O . PHE A 1 92 ? -14.791 2.145 12.070 1.00 95.62 92 PHE A O 1
ATOM 757 N N . PHE A 1 93 ? -13.012 1.195 11.105 1.00 96.75 93 PHE A N 1
ATOM 758 C CA . PHE A 1 93 ? -12.951 2.177 10.025 1.00 96.75 93 PHE A CA 1
ATOM 759 C C . PHE A 1 93 ? -14.273 2.194 9.247 1.00 96.75 93 PHE A C 1
ATOM 761 O O . PHE A 1 93 ? -14.802 1.144 8.876 1.00 96.75 93 PHE A O 1
ATOM 768 N N . LYS A 1 94 ? -14.784 3.393 8.964 1.00 97.12 94 LYS A N 1
ATOM 769 C CA . LYS A 1 94 ? -15.957 3.597 8.105 1.00 97.12 94 LYS A CA 1
ATOM 770 C C . LYS A 1 94 ? -15.590 3.437 6.634 1.00 97.12 94 LYS A C 1
ATOM 772 O O . LYS A 1 94 ? -16.395 2.937 5.856 1.00 97.12 94 LYS A O 1
ATOM 777 N N . ILE A 1 95 ? -14.375 3.845 6.254 1.00 97.94 95 ILE A N 1
ATOM 778 C CA . ILE A 1 95 ? -13.867 3.768 4.880 1.00 97.94 95 ILE A CA 1
ATOM 779 C C . ILE A 1 95 ? -12.468 3.150 4.878 1.00 97.94 95 ILE A C 1
ATOM 781 O O . ILE A 1 95 ? -11.588 3.589 5.622 1.00 97.94 95 ILE A O 1
ATOM 785 N N . ILE A 1 96 ? -12.242 2.174 4.000 1.00 97.88 96 ILE A N 1
ATOM 786 C CA . ILE A 1 96 ? -10.910 1.665 3.671 1.00 97.88 96 ILE A CA 1
ATOM 787 C C . ILE A 1 96 ? -10.680 1.829 2.170 1.00 97.88 96 ILE A C 1
ATOM 789 O O . ILE A 1 96 ? -11.385 1.232 1.363 1.00 97.88 96 ILE A O 1
ATOM 793 N N . GLY A 1 97 ? -9.684 2.630 1.801 1.00 97.12 97 GLY A N 1
ATOM 794 C CA . GLY A 1 97 ? -9.117 2.651 0.458 1.00 97.12 97 GLY A CA 1
ATOM 795 C C . GLY A 1 97 ? -7.905 1.737 0.405 1.00 97.12 97 GLY A C 1
ATOM 796 O O . GLY A 1 97 ? -6.832 2.116 0.871 1.00 97.12 97 GLY A O 1
ATOM 797 N N . ASP A 1 98 ? -8.077 0.535 -0.125 1.00 96.31 98 ASP A N 1
ATOM 798 C CA . ASP A 1 98 ? -7.014 -0.439 -0.301 1.00 96.31 98 ASP A CA 1
ATOM 799 C C . ASP A 1 98 ? -6.350 -0.302 -1.672 1.00 96.31 98 ASP A C 1
ATOM 801 O O . ASP A 1 98 ? -6.864 -0.778 -2.683 1.00 96.31 98 ASP A O 1
ATOM 805 N N . ILE A 1 99 ? -5.213 0.397 -1.711 1.00 93.06 99 ILE A N 1
ATOM 806 C CA . ILE A 1 99 ? -4.501 0.703 -2.959 1.00 93.06 99 ILE A CA 1
ATOM 807 C C . ILE A 1 99 ? -3.663 -0.493 -3.422 1.00 93.06 99 ILE A C 1
ATOM 809 O O . ILE A 1 99 ? -3.364 -0.587 -4.609 1.00 93.06 99 ILE A O 1
ATOM 813 N N . SER A 1 100 ? -3.297 -1.418 -2.524 1.00 86.31 100 SER A N 1
ATOM 814 C CA . SER A 1 100 ? -2.591 -2.636 -2.941 1.00 86.31 100 SER A CA 1
ATOM 815 C C . SER A 1 100 ? -3.516 -3.591 -3.701 1.00 86.31 100 SER A C 1
ATOM 817 O O . SER A 1 100 ? -3.056 -4.295 -4.593 1.00 86.31 100 SER A O 1
ATOM 819 N N . CYS A 1 101 ? -4.825 -3.556 -3.401 1.00 86.94 101 CYS A N 1
ATOM 820 C CA . CYS A 1 101 ? -5.863 -4.374 -4.038 1.00 86.94 101 CYS A CA 1
ATOM 821 C C . CYS A 1 101 ? -5.588 -5.893 -3.945 1.00 86.94 101 CYS A C 1
ATOM 823 O O . CYS A 1 101 ? -6.093 -6.693 -4.735 1.00 86.94 101 CYS A O 1
ATOM 825 N N . ASP A 1 102 ? -4.802 -6.314 -2.951 1.00 87.81 102 ASP A N 1
ATOM 826 C CA . ASP A 1 102 ? -4.504 -7.725 -2.722 1.00 87.81 102 ASP A CA 1
ATOM 827 C C . ASP A 1 102 ? -5.735 -8.429 -2.134 1.00 87.81 102 ASP A C 1
ATOM 829 O O . ASP A 1 102 ? -6.100 -8.220 -0.972 1.00 87.81 102 ASP A O 1
ATOM 833 N N . ILE A 1 103 ? -6.375 -9.304 -2.917 1.00 87.56 103 ILE A N 1
ATOM 834 C CA . ILE A 1 103 ? -7.545 -10.064 -2.458 1.00 87.56 103 ILE A CA 1
ATOM 835 C C . ILE A 1 103 ? -7.164 -10.918 -1.249 1.00 87.56 103 ILE A C 1
ATOM 837 O O . ILE A 1 103 ? -6.269 -11.764 -1.311 1.00 87.56 103 ILE A O 1
ATOM 841 N N . ASN A 1 104 ? -7.887 -10.715 -0.146 1.00 85.56 104 ASN A N 1
ATOM 842 C CA . ASN A 1 104 ? -7.638 -11.354 1.142 1.00 85.56 104 ASN A CA 1
ATOM 843 C C . ASN A 1 104 ? -6.185 -11.172 1.632 1.00 85.56 104 ASN A C 1
ATOM 845 O O . ASN A 1 104 ? -5.667 -12.023 2.365 1.00 85.56 104 ASN A O 1
ATOM 849 N N . GLY A 1 105 ? -5.538 -10.081 1.213 1.00 90.94 105 GLY A N 1
ATOM 850 C CA . GLY A 1 105 ? -4.170 -9.733 1.560 1.00 90.94 105 GLY A CA 1
ATOM 851 C C . GLY A 1 105 ? -4.074 -9.038 2.912 1.00 90.94 105 GLY A C 1
ATOM 852 O O . GLY A 1 105 ? -4.683 -9.469 3.897 1.00 90.94 105 GLY A O 1
ATOM 853 N N . SER A 1 106 ? -3.310 -7.947 2.962 1.00 93.75 106 SER A N 1
ATOM 854 C CA . SER A 1 106 ? -3.059 -7.207 4.203 1.00 93.75 106 SER A CA 1
ATOM 855 C C . SER A 1 106 ? -4.320 -6.693 4.896 1.00 93.75 106 SER A C 1
ATOM 857 O O . SER A 1 106 ? -4.383 -6.627 6.127 1.00 93.75 106 SER A O 1
ATOM 859 N N . ILE A 1 107 ? -5.325 -6.339 4.091 1.00 96.06 107 ILE A N 1
ATOM 860 C CA . ILE A 1 107 ? -6.643 -5.873 4.504 1.00 96.06 107 ILE A CA 1
ATOM 861 C C . ILE A 1 107 ? -7.641 -7.028 4.299 1.00 96.06 107 ILE A C 1
ATOM 863 O O . ILE A 1 107 ? -8.138 -7.228 3.192 1.00 96.06 107 ILE A O 1
ATOM 867 N N . PRO A 1 108 ? -7.981 -7.811 5.343 1.00 93.56 108 PRO A N 1
ATOM 868 C CA . PRO A 1 108 ? -8.861 -8.974 5.189 1.00 93.56 108 PRO A CA 1
ATOM 869 C C . PRO A 1 108 ? -10.282 -8.663 4.691 1.00 93.56 108 PRO A C 1
ATOM 871 O O . PRO A 1 108 ? -11.004 -9.580 4.309 1.00 93.56 108 PRO A O 1
ATOM 874 N N . THR A 1 109 ? -10.721 -7.401 4.729 1.00 93.81 109 THR A N 1
ATOM 875 C CA . THR A 1 109 ? -12.031 -6.969 4.212 1.00 93.81 109 THR A CA 1
ATOM 876 C C . THR A 1 109 ? -12.043 -6.735 2.697 1.00 93.81 109 THR A C 1
ATOM 878 O O . THR A 1 109 ? -13.134 -6.614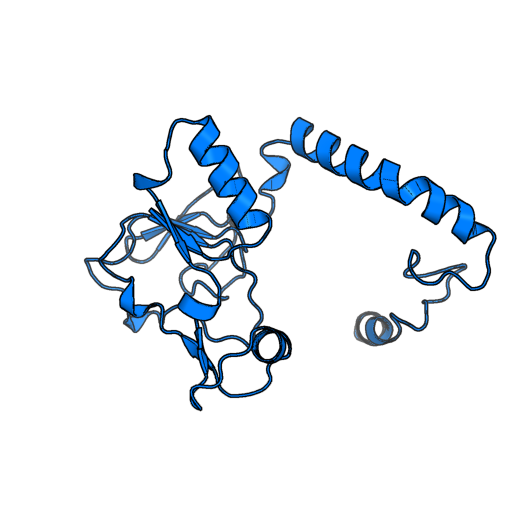 2.120 1.00 93.81 109 THR A O 1
ATOM 881 N N . THR A 1 110 ? -10.872 -6.721 2.049 1.00 95.06 110 THR A N 1
ATOM 882 C CA . THR A 1 110 ? -10.703 -6.684 0.590 1.00 95.06 110 THR A CA 1
ATOM 883 C C . THR A 1 110 ? -10.956 -8.079 0.014 1.00 95.06 110 THR A C 1
ATOM 885 O O . THR A 1 110 ? -10.058 -8.909 -0.081 1.00 95.06 110 THR A O 1
ATOM 888 N N . ILE A 1 111 ? -12.213 -8.374 -0.321 1.00 95.19 111 ILE A N 1
ATOM 889 C CA . ILE A 1 111 ? -12.660 -9.694 -0.805 1.00 95.19 111 ILE A CA 1
ATOM 890 C C . ILE A 1 111 ? -12.737 -9.772 -2.333 1.00 95.19 111 ILE A C 1
ATOM 892 O O . ILE A 1 111 ? -12.857 -10.861 -2.886 1.00 95.19 111 ILE A O 1
ATOM 896 N N . LYS A 1 112 ? -12.702 -8.622 -3.010 1.00 93.81 112 LYS A N 1
ATOM 897 C CA . LYS A 1 112 ? -12.720 -8.497 -4.467 1.00 93.81 112 LYS A CA 1
ATOM 898 C C . LYS A 1 112 ? -12.120 -7.157 -4.882 1.00 93.81 112 LYS A C 1
ATOM 900 O O . LYS A 1 112 ? -12.167 -6.204 -4.102 1.00 93.81 112 LYS A O 1
ATOM 905 N N . SER A 1 113 ? -11.631 -7.079 -6.114 1.00 94.38 113 SER A N 1
ATOM 906 C CA . SER A 1 113 ? -11.306 -5.802 -6.742 1.00 94.38 113 SER A CA 1
ATOM 907 C C . SER A 1 113 ? -12.576 -5.051 -7.164 1.00 94.38 113 SER A C 1
ATOM 909 O O . SER A 1 113 ? -13.676 -5.603 -7.273 1.00 94.38 113 SER A O 1
ATOM 911 N N . THR A 1 114 ? -12.414 -3.754 -7.379 1.00 93.88 114 THR A N 1
ATOM 912 C CA . THR A 1 114 ? -13.434 -2.807 -7.836 1.00 93.88 114 THR A CA 1
ATOM 913 C C . THR A 1 114 ? -12.950 -2.117 -9.103 1.00 93.88 114 THR A C 1
ATOM 915 O O . THR A 1 114 ? -11.765 -2.155 -9.428 1.00 93.88 114 THR A O 1
ATOM 918 N N . LYS A 1 115 ? -13.868 -1.487 -9.836 1.00 92.31 115 LYS A N 1
ATOM 919 C CA . L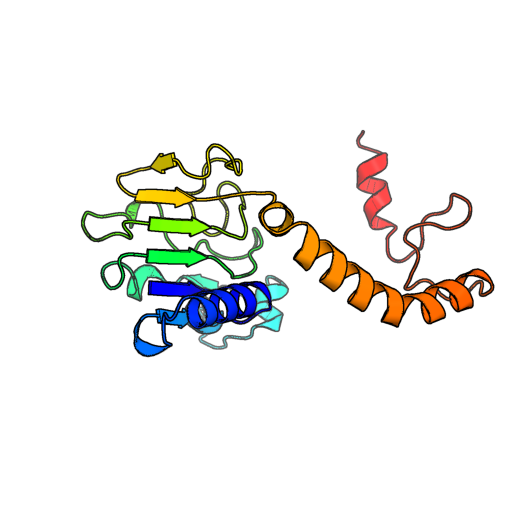YS A 1 115 ? -13.570 -0.792 -11.095 1.00 92.31 115 LYS A CA 1
ATOM 920 C C . LYS A 1 115 ? -13.752 0.706 -10.909 1.00 92.31 115 LYS A C 1
ATOM 922 O O . LYS A 1 115 ? -14.536 1.119 -10.068 1.00 92.31 115 LYS A O 1
ATOM 927 N N . LEU A 1 116 ? -13.128 1.532 -11.745 1.00 89.50 116 LEU A N 1
ATOM 928 C CA . LEU A 1 116 ? -13.297 2.992 -11.661 1.00 89.50 116 LEU A CA 1
ATOM 929 C C . LEU A 1 116 ? -14.766 3.454 -11.724 1.00 89.50 116 LEU A C 1
ATOM 931 O O . LEU A 1 116 ? -15.137 4.401 -11.040 1.00 89.50 116 LEU A O 1
ATOM 935 N N . ASN A 1 117 ? -15.611 2.770 -12.501 1.00 90.94 117 ASN A N 1
ATOM 936 C CA . ASN A 1 117 ? -17.039 3.085 -12.622 1.00 90.94 117 ASN A CA 1
ATOM 937 C C . ASN A 1 117 ? -17.907 2.550 -11.465 1.00 90.94 117 ASN A C 1
ATOM 939 O O . ASN A 1 117 ? -19.062 2.943 -11.332 1.00 90.94 117 ASN A O 1
ATOM 943 N N . SER A 1 118 ? -17.370 1.657 -10.636 1.00 93.69 118 SER A N 1
ATOM 944 C CA . SER A 1 118 ? -18.010 1.130 -9.430 1.00 93.69 118 SER A CA 1
ATOM 945 C C . SER A 1 118 ? -16.916 0.910 -8.375 1.00 93.69 118 SER A C 1
ATOM 947 O O . SER A 1 118 ? -16.468 -0.223 -8.168 1.00 93.69 118 SER A O 1
ATOM 949 N N . PRO A 1 119 ? -16.398 2.009 -7.787 1.00 93.62 119 PRO A N 1
ATOM 950 C CA . PRO A 1 119 ? -15.091 2.013 -7.129 1.00 93.62 119 PRO A CA 1
ATOM 951 C C . PRO A 1 119 ? -15.119 1.488 -5.698 1.00 93.62 119 PRO A C 1
ATOM 953 O O . PRO A 1 119 ? -14.074 1.410 -5.063 1.00 93.62 119 PRO A O 1
ATOM 956 N N . TYR A 1 120 ? -16.289 1.138 -5.165 1.00 96.38 120 TYR A N 1
ATOM 957 C CA . TYR A 1 120 ? -16.401 0.628 -3.808 1.00 96.38 120 TYR A CA 1
ATOM 958 C C . TYR A 1 120 ? -17.528 -0.389 -3.648 1.00 96.38 120 TYR A C 1
ATOM 960 O O . TYR A 1 120 ? -18.450 -0.479 -4.457 1.00 96.38 120 TYR A O 1
ATOM 968 N N . TYR A 1 121 ? -17.464 -1.139 -2.554 1.00 96.81 121 TYR A N 1
ATOM 969 C CA . TYR A 1 121 ? -18.559 -1.952 -2.035 1.00 96.81 121 TYR A CA 1
ATOM 970 C C . TYR A 1 121 ? -18.603 -1.846 -0.508 1.00 96.81 121 TYR A C 1
ATOM 972 O O . TYR A 1 121 ? -17.632 -1.432 0.122 1.00 96.81 121 TYR A O 1
ATOM 980 N N . ILE A 1 122 ? -19.726 -2.223 0.101 1.00 96.50 122 ILE A N 1
ATOM 981 C CA . ILE A 1 122 ? -19.861 -2.260 1.561 1.00 96.50 122 ILE A CA 1
ATOM 982 C C . ILE A 1 122 ? -19.577 -3.680 2.050 1.00 96.50 122 ILE A C 1
ATOM 984 O O . ILE A 1 122 ? -20.123 -4.649 1.524 1.00 96.50 122 ILE A O 1
ATOM 988 N N . ASN A 1 123 ? -18.733 -3.805 3.072 1.00 93.88 123 ASN A N 1
ATOM 989 C CA . ASN A 1 123 ? -18.457 -5.055 3.768 1.00 93.88 123 ASN A CA 1
ATOM 990 C C . ASN A 1 123 ? -18.431 -4.799 5.273 1.00 93.88 123 ASN A C 1
ATOM 992 O O . ASN A 1 123 ? -17.629 -3.995 5.739 1.00 93.88 123 ASN A O 1
ATOM 996 N N . ARG A 1 124 ? -19.302 -5.478 6.033 1.00 90.62 124 ARG A N 1
ATOM 997 C CA . ARG A 1 124 ? -19.384 -5.358 7.504 1.00 90.62 124 ARG A CA 1
ATOM 998 C C . ARG A 1 124 ? -19.457 -3.899 7.985 1.00 90.62 124 ARG A C 1
ATOM 1000 O O . ARG A 1 124 ? -18.757 -3.517 8.913 1.00 90.62 124 ARG A O 1
ATOM 1007 N N . ASN A 1 125 ? -20.305 -3.097 7.338 1.00 91.69 125 ASN A N 1
ATOM 1008 C CA . ASN A 1 125 ? -20.508 -1.663 7.605 1.00 91.69 125 ASN A CA 1
ATOM 1009 C C . ASN A 1 125 ? -19.301 -0.754 7.304 1.00 91.69 125 ASN A C 1
ATOM 1011 O O . ASN A 1 125 ? -19.332 0.429 7.631 1.00 91.69 125 ASN A O 1
ATOM 1015 N N . THR A 1 126 ? -18.275 -1.274 6.631 1.00 95.62 126 THR A N 1
ATOM 1016 C CA . THR A 1 126 ? -17.158 -0.492 6.102 1.00 95.62 126 THR A CA 1
ATOM 1017 C C . THR A 1 126 ? -17.275 -0.372 4.587 1.00 95.62 126 THR A C 1
ATOM 1019 O O . THR A 1 126 ? -17.449 -1.368 3.883 1.00 95.62 126 THR A O 1
ATOM 1022 N N . THR A 1 127 ? -17.130 0.843 4.067 1.00 97.75 127 THR A N 1
ATOM 1023 C CA . THR A 1 127 ? -16.993 1.100 2.632 1.00 97.75 127 THR A CA 1
ATOM 1024 C C . THR A 1 127 ? -15.568 0.776 2.194 1.00 97.75 127 THR A C 1
ATOM 1026 O O . THR A 1 127 ? -14.618 1.402 2.659 1.00 97.75 127 THR A O 1
ATOM 1029 N N . ILE A 1 128 ? -15.410 -0.201 1.304 1.00 97.38 128 ILE A N 1
ATOM 1030 C CA . ILE A 1 128 ? -14.119 -0.667 0.792 1.00 97.38 128 ILE A CA 1
ATOM 1031 C C . ILE A 1 128 ? -13.951 -0.213 -0.655 1.00 97.38 128 ILE A C 1
ATOM 1033 O O . ILE A 1 128 ? -14.751 -0.593 -1.506 1.00 97.38 128 ILE A O 1
ATOM 1037 N N . MET A 1 129 ? -12.898 0.553 -0.933 1.00 97.00 129 MET A N 1
ATOM 1038 C CA . MET A 1 129 ? -12.412 0.869 -2.277 1.00 97.00 129 MET A CA 1
ATOM 1039 C C . MET A 1 129 ? -11.158 0.039 -2.544 1.00 97.00 129 MET A C 1
ATOM 1041 O O . MET A 1 129 ? -10.222 0.111 -1.759 1.00 97.00 129 MET A O 1
ATOM 1045 N N . ALA A 1 130 ? -11.122 -0.721 -3.636 1.00 95.62 130 ALA A N 1
ATOM 1046 C CA . ALA A 1 130 ? -9.989 -1.579 -3.996 1.00 95.62 130 ALA A CA 1
ATOM 1047 C C . ALA A 1 130 ? -9.840 -1.607 -5.521 1.00 95.62 130 ALA A C 1
ATOM 1049 O O . ALA A 1 130 ? -10.248 -2.566 -6.177 1.00 95.62 130 ALA A O 1
ATOM 1050 N N . VAL A 1 131 ? -9.432 -0.486 -6.117 1.00 92.88 131 VAL A N 1
ATOM 1051 C CA . VAL A 1 131 ? -9.367 -0.338 -7.581 1.00 92.88 131 VAL A CA 1
ATOM 1052 C C . VAL A 1 131 ? -8.024 -0.876 -8.068 1.00 92.88 131 VAL A C 1
ATOM 1054 O O . VAL A 1 131 ? -6.980 -0.343 -7.706 1.00 92.88 131 VAL A O 1
ATOM 1057 N N . ASP A 1 132 ? -8.055 -1.920 -8.895 1.00 84.88 132 ASP A N 1
ATOM 1058 C CA . ASP A 1 132 ? -6.873 -2.617 -9.434 1.00 84.88 132 ASP A CA 1
ATOM 1059 C C . ASP A 1 132 ? -6.027 -1.756 -10.390 1.00 84.88 132 ASP A C 1
ATOM 1061 O O . ASP A 1 132 ? -4.807 -1.881 -10.469 1.00 84.88 132 ASP A O 1
ATOM 1065 N N . ASN A 1 133 ? -6.683 -0.839 -11.090 1.00 83.50 133 ASN A N 1
ATOM 1066 C CA . ASN A 1 133 ? -6.123 0.011 -12.126 1.00 83.50 133 ASN A CA 1
ATOM 1067 C C . ASN A 1 133 ? -6.245 1.497 -11.739 1.00 83.50 133 ASN A C 1
ATOM 1069 O O . ASN A 1 133 ? -6.776 2.338 -12.472 1.00 83.50 133 ASN A O 1
ATOM 1073 N N . LEU A 1 134 ? -5.781 1.847 -10.541 1.00 85.56 134 LEU A N 1
ATOM 1074 C CA . LEU A 1 134 ? -5.864 3.231 -10.082 1.00 85.56 134 LEU A CA 1
ATOM 1075 C C . LEU A 1 134 ? -5.067 4.229 -10.957 1.00 85.56 134 LEU A C 1
ATOM 1077 O O . LEU A 1 134 ? -5.571 5.332 -11.171 1.00 85.56 134 LEU A O 1
ATOM 1081 N N . PRO A 1 135 ? -3.895 3.886 -11.543 1.00 83.44 135 PRO A N 1
ATOM 1082 C CA . PRO A 1 135 ? -3.180 4.806 -12.431 1.00 83.44 135 PRO A CA 1
ATOM 1083 C C . PRO A 1 135 ? -3.975 5.248 -13.670 1.00 83.44 135 PRO A C 1
ATOM 1085 O O . PRO A 1 135 ? -3.727 6.342 -14.183 1.00 83.44 135 PRO A O 1
ATOM 1088 N N . SER A 1 136 ? -4.950 4.459 -14.144 1.00 86.19 136 SER A N 1
ATOM 1089 C CA . SER A 1 136 ? -5.811 4.873 -15.267 1.00 86.19 136 SER A CA 1
ATOM 1090 C C . SER A 1 136 ? -6.824 5.958 -14.915 1.00 86.19 136 SER A C 1
ATOM 1092 O O . SER A 1 136 ? -7.407 6.538 -15.825 1.00 86.19 136 SER A O 1
ATOM 1094 N N . ALA A 1 137 ? -7.012 6.282 -13.630 1.00 86.56 137 ALA A N 1
ATOM 1095 C CA . ALA A 1 137 ? -7.856 7.404 -13.223 1.00 86.56 137 ALA A CA 1
ATOM 1096 C C . ALA A 1 137 ? -7.282 8.759 -13.678 1.00 86.56 137 ALA A C 1
ATOM 1098 O O . ALA A 1 137 ? -8.023 9.727 -13.825 1.00 86.56 137 ALA A O 1
ATOM 1099 N N . LEU A 1 138 ? -5.964 8.829 -13.904 1.00 85.94 138 LEU A N 1
ATOM 1100 C CA . LEU A 1 138 ? -5.243 10.023 -14.350 1.00 85.94 138 LEU A CA 1
ATOM 1101 C C . LEU A 1 138 ? -4.338 9.670 -15.546 1.00 85.94 138 LEU A C 1
ATOM 1103 O O . LEU A 1 138 ? -3.112 9.735 -15.438 1.00 85.94 138 LEU A O 1
ATOM 1107 N N . PRO A 1 139 ? -4.913 9.279 -16.699 1.00 86.94 139 PRO A N 1
ATOM 1108 C CA . PRO A 1 139 ? -4.166 8.625 -17.774 1.00 86.94 139 PRO A CA 1
ATOM 1109 C C . PRO A 1 139 ? -3.088 9.531 -18.380 1.00 86.94 139 PRO A C 1
ATOM 1111 O O . PRO A 1 139 ? -1.993 9.062 -18.691 1.00 86.94 139 PRO A O 1
ATOM 1114 N N . TYR A 1 140 ? -3.363 10.834 -18.495 1.00 88.94 140 TYR A N 1
ATOM 1115 C CA . TYR A 1 140 ? -2.400 11.819 -18.990 1.00 88.94 140 TYR A CA 1
ATOM 1116 C C . TYR A 1 140 ? -1.193 11.973 -18.050 1.00 88.94 140 TYR A C 1
ATOM 1118 O O . TYR A 1 140 ? -0.049 11.853 -18.493 1.00 88.94 140 TYR A O 1
ATOM 1126 N N . GLU A 1 141 ? -1.431 12.168 -16.749 1.00 86.50 141 GLU A N 1
ATOM 1127 C CA . GLU A 1 141 ? -0.359 12.323 -15.755 1.00 86.50 141 GLU A CA 1
ATOM 1128 C C . GLU A 1 141 ? 0.464 11.038 -15.610 1.00 86.50 141 GLU A C 1
ATOM 1130 O O . GLU A 1 141 ? 1.696 11.089 -15.615 1.00 86.50 141 GLU A O 1
ATOM 1135 N N . THR A 1 142 ? -0.197 9.876 -15.573 1.00 87.12 142 THR A N 1
ATOM 1136 C CA . THR A 1 142 ? 0.468 8.565 -15.535 1.00 87.12 142 THR A CA 1
ATOM 1137 C C . THR A 1 142 ? 1.348 8.356 -16.769 1.00 87.12 142 THR A C 1
ATOM 1139 O O . THR A 1 142 ? 2.505 7.954 -16.635 1.00 87.12 142 THR A O 1
ATOM 1142 N N . SER A 1 143 ? 0.853 8.691 -17.966 1.00 92.12 143 SER A N 1
ATOM 1143 C CA . SER A 1 143 ? 1.621 8.560 -19.214 1.00 92.12 143 SER A CA 1
ATOM 1144 C C . SER A 1 143 ? 2.834 9.489 -19.239 1.00 92.12 143 SER A C 1
ATOM 1146 O O . SER A 1 143 ? 3.937 9.065 -19.586 1.00 92.12 143 SER A O 1
ATOM 1148 N N . LYS A 1 144 ? 2.668 10.745 -18.807 1.00 92.94 144 LYS A N 1
ATOM 1149 C CA . LYS A 1 144 ? 3.766 11.713 -18.706 1.00 92.94 144 LYS A CA 1
ATOM 1150 C C . LYS A 1 144 ? 4.824 11.260 -17.697 1.00 92.94 144 LYS A C 1
ATOM 1152 O O . LYS A 1 144 ? 6.018 11.326 -17.989 1.00 92.94 144 LYS A O 1
ATOM 1157 N N . TYR A 1 145 ? 4.406 10.766 -16.531 1.00 88.44 145 TYR A N 1
ATOM 1158 C CA . TYR A 1 145 ? 5.312 10.237 -15.510 1.00 88.44 145 TYR A CA 1
ATOM 1159 C C . TYR A 1 145 ? 6.092 9.013 -16.010 1.00 88.44 145 TYR A C 1
ATOM 1161 O O . TYR A 1 145 ? 7.317 8.948 -15.850 1.00 88.44 145 TYR A O 1
ATOM 1169 N N . PHE A 1 146 ? 5.402 8.072 -16.662 1.00 90.50 146 PHE A N 1
ATOM 1170 C CA . PHE A 1 146 ? 6.018 6.892 -17.260 1.00 90.50 146 PHE A CA 1
ATOM 1171 C C . PHE A 1 146 ? 7.026 7.280 -18.347 1.00 90.50 146 PHE A C 1
ATOM 1173 O O . PHE A 1 146 ? 8.178 6.859 -18.282 1.0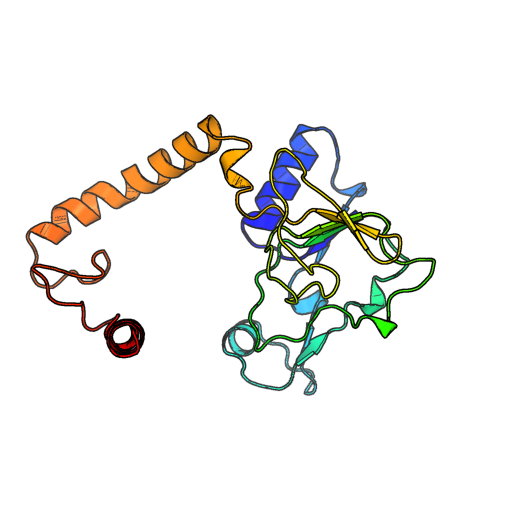0 90.50 146 PHE A O 1
ATOM 1180 N N . SER A 1 147 ? 6.642 8.157 -19.281 1.00 94.81 147 SER A N 1
ATOM 1181 C CA . SER A 1 147 ? 7.521 8.644 -20.352 1.00 94.81 147 SER A CA 1
ATOM 1182 C C . SER A 1 147 ? 8.780 9.315 -19.800 1.00 94.81 147 SER A C 1
ATOM 1184 O O . SER A 1 147 ? 9.891 9.005 -20.224 1.00 94.81 147 SER A O 1
ATOM 1186 N N . ASN A 1 148 ? 8.637 10.190 -18.802 1.00 95.19 148 ASN A N 1
ATOM 1187 C CA . ASN A 1 148 ? 9.776 10.863 -18.171 1.00 95.19 148 ASN A CA 1
ATOM 1188 C C . ASN A 1 148 ? 10.715 9.892 -17.443 1.00 95.19 148 ASN A C 1
ATOM 1190 O O . ASN A 1 148 ? 11.916 10.149 -17.346 1.00 95.19 148 ASN A O 1
ATOM 1194 N N . SER A 1 149 ? 10.181 8.792 -16.912 1.00 92.00 149 SER A N 1
ATOM 1195 C CA . SER A 1 149 ? 10.980 7.729 -16.297 1.00 92.00 149 SER A CA 1
ATOM 1196 C C . SER A 1 149 ? 11.687 6.883 -17.358 1.00 92.00 149 SER A C 1
ATOM 1198 O O . SER A 1 149 ? 12.881 6.617 -17.231 1.00 92.00 149 SER A O 1
ATOM 1200 N N . LEU A 1 150 ? 10.986 6.532 -18.440 1.00 93.00 150 LEU A N 1
ATOM 1201 C CA . LEU A 1 150 ? 11.514 5.731 -19.541 1.00 93.00 150 LEU A CA 1
ATOM 1202 C C . LEU A 1 150 ? 12.635 6.453 -20.294 1.00 93.00 150 LEU A C 1
ATOM 1204 O O . LEU A 1 150 ? 13.687 5.859 -20.507 1.00 93.00 150 LEU A O 1
ATOM 1208 N N . ILE A 1 151 ? 12.464 7.738 -20.632 1.00 96.00 151 ILE A N 1
ATOM 1209 C CA . ILE A 1 151 ? 13.469 8.540 -21.359 1.00 96.00 151 ILE A CA 1
ATOM 1210 C C . ILE A 1 151 ? 14.826 8.543 -20.638 1.00 96.00 151 ILE A C 1
ATOM 1212 O O . ILE A 1 151 ? 15.867 8.531 -21.288 1.00 96.00 151 ILE A O 1
ATOM 1216 N N . LYS A 1 152 ? 14.839 8.503 -19.299 1.00 93.50 152 LYS A N 1
ATOM 1217 C CA . LYS A 1 152 ? 16.082 8.457 -18.508 1.00 93.50 152 LYS A CA 1
ATOM 1218 C C . LYS A 1 152 ? 16.839 7.135 -18.650 1.00 93.50 152 LYS A C 1
ATOM 1220 O O . LYS A 1 152 ? 18.058 7.114 -18.504 1.00 93.50 152 LYS A O 1
ATOM 1225 N N . ILE A 1 153 ? 16.124 6.036 -18.884 1.00 90.62 153 ILE A N 1
ATOM 1226 C CA . ILE A 1 153 ? 16.686 4.680 -18.944 1.00 90.62 153 ILE A CA 1
ATOM 1227 C C . ILE A 1 153 ? 16.922 4.255 -20.402 1.00 90.62 153 ILE A C 1
ATOM 1229 O O . ILE A 1 153 ? 17.829 3.472 -20.677 1.00 90.62 153 ILE A O 1
ATOM 1233 N N . LEU A 1 154 ? 16.171 4.826 -21.347 1.00 91.12 154 LEU A N 1
ATOM 1234 C CA . LEU A 1 154 ? 16.195 4.478 -22.765 1.00 91.12 154 LEU A CA 1
ATOM 1235 C C . LEU A 1 154 ? 17.604 4.471 -23.389 1.00 91.12 154 LEU A C 1
ATOM 1237 O O . LEU A 1 154 ? 17.913 3.487 -24.057 1.00 91.12 154 LEU A O 1
ATOM 1241 N N . PRO A 1 155 ? 18.505 5.448 -23.145 1.00 90.50 155 PRO A N 1
ATOM 1242 C CA . PRO A 1 155 ? 19.864 5.387 -23.687 1.00 90.50 155 PRO A CA 1
ATOM 1243 C C . PRO A 1 155 ? 20.641 4.143 -23.236 1.00 90.50 155 PRO A C 1
ATOM 1245 O O . PRO A 1 155 ? 21.338 3.531 -24.041 1.00 90.50 155 PRO A O 1
ATOM 1248 N N . LYS A 1 156 ? 20.476 3.726 -21.971 1.00 88.19 156 LYS A N 1
ATOM 1249 C CA . LYS A 1 156 ? 21.116 2.514 -21.433 1.00 88.19 156 LYS A CA 1
ATOM 1250 C C . LYS A 1 156 ? 20.545 1.247 -22.070 1.00 88.19 156 LYS A C 1
ATOM 1252 O O . LYS A 1 156 ? 21.301 0.324 -22.352 1.00 88.19 156 LYS A O 1
ATOM 1257 N N . ILE A 1 157 ? 19.235 1.226 -22.335 1.00 87.38 157 ILE A N 1
ATOM 1258 C CA . ILE A 1 157 ? 18.571 0.127 -23.055 1.00 87.38 157 ILE A CA 1
ATOM 1259 C C . ILE A 1 157 ? 19.076 0.051 -24.500 1.00 87.38 157 ILE A C 1
ATOM 1261 O O . ILE A 1 157 ? 19.379 -1.025 -24.994 1.00 87.38 157 ILE A O 1
ATOM 1265 N N . VAL A 1 158 ? 19.201 1.181 -25.197 1.00 88.19 158 VAL A N 1
ATOM 1266 C CA . VAL A 1 158 ? 19.676 1.188 -26.589 1.00 88.19 158 VAL A CA 1
ATOM 1267 C C . VAL A 1 158 ? 21.136 0.741 -26.670 1.00 88.19 158 VAL A C 1
ATOM 1269 O O . VAL A 1 158 ? 21.484 -0.076 -27.519 1.00 88.19 158 VAL A O 1
ATOM 1272 N N . GLN A 1 159 ? 21.988 1.218 -25.759 1.00 84.88 159 GLN A N 1
ATOM 1273 C CA . GLN A 1 159 ? 23.391 0.810 -25.701 1.00 84.88 159 GLN A CA 1
ATOM 1274 C C . GLN A 1 159 ? 23.552 -0.688 -25.394 1.00 84.88 159 GLN A C 1
ATOM 1276 O O . GLN A 1 159 ? 24.464 -1.324 -25.923 1.00 84.88 159 GLN A O 1
ATOM 1281 N N . SER A 1 160 ? 22.664 -1.263 -24.578 1.00 83.31 160 SER A N 1
ATOM 1282 C CA . SER A 1 160 ? 22.721 -2.676 -24.199 1.00 83.31 160 SER A CA 1
ATOM 1283 C C . SER A 1 160 ? 22.310 -3.644 -25.306 1.00 83.31 160 SER A C 1
ATOM 1285 O O . SER A 1 160 ? 22.726 -4.800 -25.272 1.00 83.31 160 SER A O 1
ATOM 1287 N N . LEU A 1 161 ? 21.569 -3.197 -26.328 1.00 79.19 161 LEU A N 1
ATOM 1288 C CA . LEU A 1 161 ? 21.163 -4.053 -27.452 1.00 79.19 161 LEU A CA 1
ATOM 1289 C C . LEU A 1 161 ? 22.366 -4.676 -28.176 1.00 79.19 161 LEU A C 1
ATOM 1291 O O . LEU A 1 161 ? 22.345 -5.868 -28.502 1.00 79.19 161 LEU A O 1
ATOM 1295 N N . ASN A 1 162 ? 23.426 -3.885 -28.355 1.00 76.19 162 ASN A N 1
ATOM 1296 C CA . ASN A 1 162 ? 24.651 -4.276 -29.056 1.00 76.19 162 ASN A CA 1
ATOM 1297 C C . ASN A 1 162 ? 25.680 -4.964 -28.148 1.00 76.19 162 ASN A C 1
ATOM 1299 O O . ASN A 1 162 ? 26.778 -5.277 -28.600 1.00 76.19 162 ASN A O 1
ATOM 1303 N N . GLN A 1 163 ? 25.350 -5.180 -26.874 1.00 73.00 163 GLN A N 1
ATOM 1304 C CA . GLN A 1 163 ? 26.220 -5.859 -25.923 1.00 73.00 163 GLN A CA 1
ATOM 1305 C C . GLN A 1 163 ? 25.647 -7.236 -25.598 1.00 73.00 163 GLN A C 1
ATOM 1307 O O . GLN A 1 163 ? 24.459 -7.387 -25.300 1.00 73.00 163 GLN A O 1
ATOM 1312 N N . ASP A 1 164 ? 26.492 -8.259 -25.657 1.00 64.94 164 ASP A N 1
ATOM 1313 C CA . ASP A 1 164 ? 26.089 -9.627 -25.321 1.00 64.94 164 ASP A CA 1
ATOM 1314 C C . ASP A 1 164 ? 25.981 -9.858 -23.806 1.00 64.94 164 ASP A C 1
ATOM 1316 O O . ASP A 1 164 ? 25.387 -10.844 -23.386 1.00 64.94 164 ASP A O 1
ATOM 1320 N N . SER A 1 165 ? 26.479 -8.926 -22.985 1.00 60.84 165 SER A N 1
ATOM 1321 C CA . SER A 1 165 ? 26.604 -9.073 -21.529 1.00 60.84 165 SER A CA 1
ATOM 1322 C C . SER A 1 165 ? 25.620 -8.254 -20.685 1.00 60.84 165 SER A C 1
ATOM 1324 O O . SER A 1 165 ? 25.535 -8.486 -19.478 1.00 60.84 165 SER A O 1
ATOM 1326 N N . ILE A 1 166 ? 24.880 -7.286 -21.247 1.00 59.91 166 ILE A N 1
ATOM 1327 C CA . ILE A 1 166 ? 23.954 -6.485 -20.429 1.00 59.91 166 ILE A CA 1
ATOM 1328 C C . ILE A 1 166 ? 22.607 -7.196 -20.305 1.00 59.91 166 ILE A C 1
ATOM 1330 O O . ILE A 1 166 ? 21.694 -7.055 -21.115 1.00 59.91 166 ILE A O 1
ATOM 1334 N N . GLU A 1 167 ? 22.485 -7.911 -19.203 1.00 67.38 167 GLU A N 1
ATOM 1335 C CA . GLU A 1 167 ? 21.317 -8.693 -18.804 1.00 67.38 167 GLU A CA 1
ATOM 1336 C C . GLU A 1 167 ? 20.286 -7.903 -17.991 1.00 67.38 167 GLU A C 1
ATOM 1338 O O . GLU A 1 167 ? 19.212 -8.402 -17.677 1.00 67.38 167 GLU A O 1
ATOM 1343 N N . GLU A 1 168 ? 20.595 -6.674 -17.589 1.00 77.06 168 GLU A N 1
ATOM 1344 C CA . GLU A 1 168 ? 19.734 -5.919 -16.672 1.00 77.06 168 GLU A CA 1
ATOM 1345 C C . GLU A 1 168 ? 18.412 -5.468 -17.318 1.00 77.06 168 GLU A C 1
ATOM 1347 O O . GLU A 1 168 ? 17.402 -5.348 -16.630 1.00 77.06 168 GLU A O 1
ATOM 1352 N N . TYR A 1 169 ? 18.404 -5.249 -18.636 1.00 82.12 169 TYR A N 1
ATOM 1353 C CA . TYR A 1 169 ? 17.273 -4.638 -19.348 1.00 82.12 169 TYR A CA 1
ATOM 1354 C C . TYR A 1 169 ? 16.414 -5.627 -20.149 1.00 82.12 169 TYR A C 1
ATOM 1356 O O . TYR A 1 169 ? 15.431 -5.209 -20.758 1.00 82.12 169 TYR A O 1
ATOM 1364 N N . PHE A 1 170 ? 16.753 -6.921 -20.158 1.00 83.25 170 PHE A N 1
ATOM 1365 C CA . PHE A 1 170 ? 16.062 -7.925 -20.976 1.00 83.25 170 PHE A CA 1
ATOM 1366 C C . PHE A 1 170 ? 15.665 -9.150 -20.152 1.00 83.25 170 PHE A C 1
ATOM 1368 O O . PHE A 1 170 ? 16.516 -9.798 -19.547 1.00 83.25 170 PHE A O 1
ATOM 1375 N N . ILE A 1 171 ? 14.380 -9.517 -20.194 1.00 87.88 171 ILE A N 1
ATOM 1376 C CA . ILE A 1 171 ? 13.895 -10.803 -19.660 1.00 87.88 171 ILE A CA 1
ATOM 1377 C C . ILE A 1 171 ? 14.255 -11.947 -20.623 1.00 87.88 171 ILE A C 1
ATOM 1379 O O . ILE A 1 171 ? 14.630 -13.034 -20.189 1.00 87.88 171 ILE A O 1
ATOM 1383 N N . SER A 1 172 ? 14.191 -11.697 -21.933 1.00 85.75 172 SER A N 1
ATOM 1384 C CA . SER A 1 172 ? 14.617 -12.627 -22.981 1.00 85.75 172 SER A CA 1
ATOM 1385 C C . SER A 1 172 ? 15.332 -11.892 -24.120 1.00 85.75 172 SER A C 1
ATOM 1387 O O . SER A 1 172 ? 15.064 -10.716 -24.376 1.00 85.75 172 SER A O 1
ATOM 1389 N N . LYS A 1 173 ? 16.255 -12.579 -24.804 1.00 81.88 173 LYS A N 1
ATOM 1390 C CA . LYS A 1 173 ? 16.979 -12.085 -25.988 1.00 81.88 173 LYS A CA 1
ATOM 1391 C C . LYS A 1 173 ? 17.094 -13.226 -27.000 1.00 81.88 173 LYS A C 1
ATOM 1393 O O . LYS A 1 173 ? 17.511 -14.324 -26.650 1.00 81.88 173 LYS A O 1
ATOM 1398 N N . LYS A 1 174 ? 16.713 -12.978 -28.261 1.00 82.81 174 LYS A N 1
ATOM 1399 C CA . LYS A 1 174 ? 16.750 -13.976 -29.357 1.00 82.81 174 LYS A CA 1
ATOM 1400 C C . LYS A 1 174 ? 16.024 -15.299 -29.026 1.00 82.81 174 LYS A C 1
ATOM 1402 O O . LYS A 1 174 ? 16.485 -16.366 -29.407 1.00 82.81 174 LYS A O 1
ATOM 1407 N N . GLY A 1 175 ? 14.909 -15.230 -28.296 1.00 83.31 175 GLY A N 1
ATOM 1408 C CA . GLY A 1 175 ? 14.130 -16.412 -27.900 1.00 83.31 175 GLY A CA 1
ATOM 1409 C C . GLY A 1 175 ? 14.673 -17.173 -26.685 1.00 83.31 175 GLY A C 1
ATOM 1410 O O . GLY A 1 175 ? 14.011 -18.091 -26.215 1.00 83.31 175 GLY A O 1
ATOM 1411 N N . TYR A 1 176 ? 15.820 -16.770 -26.132 1.00 84.00 176 TYR A N 1
ATOM 1412 C CA . TYR A 1 176 ? 16.374 -17.355 -24.914 1.00 84.00 176 TYR A CA 1
ATOM 1413 C C . TYR A 1 176 ? 16.065 -16.483 -23.709 1.00 84.00 176 TYR A C 1
ATOM 1415 O O . TYR A 1 176 ? 16.184 -15.254 -23.757 1.00 84.00 176 TYR A O 1
ATOM 1423 N N . LEU A 1 177 ? 15.672 -17.128 -22.615 1.00 87.12 177 LEU A N 1
ATOM 1424 C CA . LEU A 1 177 ? 15.473 -16.457 -21.346 1.00 87.12 177 LEU A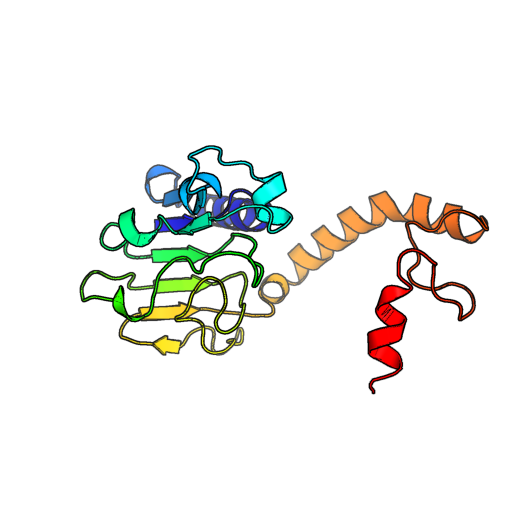 CA 1
ATOM 1425 C C . LEU A 1 177 ? 16.826 -16.085 -20.738 1.00 87.12 177 LEU A C 1
ATOM 1427 O O . LEU A 1 177 ? 17.782 -16.857 -20.773 1.00 87.12 177 LEU A O 1
ATOM 1431 N N . ASN A 1 178 ? 16.893 -14.900 -20.158 1.00 85.88 178 ASN A N 1
ATOM 1432 C CA . ASN A 1 178 ? 18.050 -14.460 -19.401 1.00 85.88 178 ASN A CA 1
ATOM 1433 C C . ASN A 1 178 ? 18.198 -15.296 -18.117 1.00 85.88 178 ASN A C 1
ATOM 1435 O O . ASN A 1 178 ? 17.198 -15.599 -17.458 1.00 85.88 178 ASN A O 1
ATOM 1439 N N . TYR A 1 179 ? 19.438 -15.645 -17.739 1.00 85.31 179 TYR A N 1
ATOM 1440 C CA . TYR A 1 179 ? 19.694 -16.542 -16.611 1.00 85.31 179 TYR A CA 1
ATOM 1441 C C . TYR A 1 179 ? 19.057 -16.046 -15.301 1.00 85.31 179 TYR A C 1
ATOM 1443 O O . TYR A 1 179 ? 18.602 -16.846 -14.482 1.00 85.31 179 TYR A O 1
ATOM 1451 N N . ARG A 1 180 ? 18.977 -14.717 -15.115 1.00 85.56 180 ARG A N 1
ATOM 1452 C CA . ARG A 1 180 ? 18.398 -14.067 -13.924 1.00 85.56 180 ARG A CA 1
ATOM 1453 C C . ARG A 1 180 ? 16.916 -14.380 -13.734 1.00 85.56 180 ARG A C 1
ATOM 1455 O O . ARG A 1 180 ? 16.403 -14.213 -12.631 1.00 85.56 180 ARG A O 1
ATOM 1462 N N . TYR A 1 181 ? 16.254 -14.817 -14.800 1.00 87.56 181 TYR A N 1
ATOM 1463 C CA . TYR A 1 181 ? 14.828 -15.088 -14.842 1.00 87.56 181 TYR A CA 1
ATOM 1464 C C . TYR A 1 181 ? 14.510 -16.562 -15.116 1.00 87.56 181 TYR A C 1
ATOM 1466 O O . TYR A 1 181 ? 13.348 -16.871 -15.338 1.00 87.56 181 TYR A O 1
ATOM 1474 N N . LEU A 1 182 ? 15.482 -17.491 -15.066 1.00 87.19 182 LEU A N 1
ATOM 1475 C CA . LEU A 1 182 ? 15.253 -18.936 -15.308 1.00 87.19 182 LEU A CA 1
ATOM 1476 C C . LEU A 1 182 ? 14.144 -19.542 -14.452 1.00 87.19 182 LEU A C 1
ATOM 1478 O O . LEU A 1 182 ? 13.478 -20.472 -14.888 1.00 87.19 182 LEU A O 1
ATOM 1482 N N . ASN A 1 183 ? 13.875 -18.980 -13.278 1.00 84.75 183 ASN A N 1
ATOM 1483 C CA . ASN A 1 183 ? 12.742 -19.374 -12.449 1.00 84.75 183 ASN A CA 1
ATOM 1484 C C . ASN A 1 183 ? 11.370 -19.190 -13.134 1.00 84.75 183 ASN A C 1
ATOM 1486 O O . ASN A 1 183 ? 10.411 -19.835 -12.720 1.00 84.75 183 ASN A O 1
ATOM 1490 N N . LEU A 1 184 ? 11.258 -18.343 -14.165 1.00 86.50 184 LEU A N 1
ATOM 1491 C CA . LEU A 1 184 ? 10.033 -18.172 -14.950 1.00 86.50 184 LEU A CA 1
ATOM 1492 C C . LEU A 1 184 ? 9.740 -19.365 -15.873 1.00 86.50 184 LEU A C 1
ATOM 1494 O O . LEU A 1 184 ? 8.589 -19.518 -16.269 1.00 86.50 184 LEU A O 1
ATOM 1498 N N . LEU A 1 185 ? 10.717 -20.233 -16.182 1.00 84.25 185 LEU A N 1
ATOM 1499 C CA . LEU A 1 185 ? 10.464 -21.473 -16.939 1.00 84.25 185 LEU A CA 1
ATOM 1500 C C . LEU A 1 185 ? 9.425 -22.356 -16.245 1.00 84.25 185 LEU A C 1
ATOM 1502 O O . LEU A 1 185 ? 8.584 -22.944 -16.914 1.00 84.25 185 LEU A O 1
ATOM 1506 N N . ASN A 1 186 ? 9.422 -22.379 -14.911 1.00 83.94 186 ASN A N 1
ATOM 1507 C CA . ASN A 1 186 ? 8.446 -23.142 -14.135 1.00 83.94 186 ASN A CA 1
ATOM 1508 C C . ASN A 1 186 ? 7.002 -22.681 -14.406 1.00 83.94 186 ASN A C 1
ATOM 1510 O O . ASN A 1 186 ? 6.085 -23.482 -14.329 1.00 83.94 186 ASN A O 1
ATOM 1514 N N . LEU A 1 187 ? 6.789 -21.409 -14.769 1.00 80.88 187 LEU A N 1
ATOM 1515 C CA . LEU A 1 187 ? 5.459 -20.894 -15.122 1.00 80.88 187 LEU A CA 1
ATOM 1516 C C . LEU A 1 187 ? 5.015 -21.284 -16.540 1.00 80.88 187 LEU A C 1
ATOM 1518 O O . LEU A 1 187 ? 3.834 -21.162 -16.841 1.00 80.88 187 LEU A O 1
ATOM 1522 N N . LEU A 1 188 ? 5.951 -21.684 -17.408 1.00 73.69 188 LEU A N 1
ATOM 1523 C CA . LEU A 1 188 ? 5.696 -22.039 -18.810 1.00 73.69 188 LEU A CA 1
ATOM 1524 C C . LEU A 1 188 ? 5.566 -23.550 -19.028 1.00 73.69 188 LEU A C 1
ATOM 1526 O O . LEU A 1 188 ? 5.031 -23.973 -20.045 1.00 73.69 188 LEU A O 1
ATOM 1530 N N . ILE A 1 189 ? 6.116 -24.355 -18.118 1.00 73.94 189 ILE A N 1
ATOM 1531 C CA . ILE A 1 189 ? 6.097 -25.823 -18.200 1.00 73.94 189 ILE A CA 1
ATOM 1532 C C . ILE A 1 189 ? 4.835 -26.394 -17.532 1.00 73.94 189 ILE A C 1
ATOM 1534 O O . ILE A 1 189 ? 4.361 -27.452 -17.934 1.00 73.94 189 ILE A O 1
ATOM 1538 N N . ASP A 1 190 ? 4.264 -25.672 -16.563 1.00 57.34 190 ASP A N 1
ATOM 1539 C CA . ASP A 1 190 ? 3.046 -26.062 -15.839 1.00 57.34 190 ASP A CA 1
ATOM 1540 C C . ASP A 1 190 ? 1.737 -25.551 -16.501 1.00 57.34 190 ASP A C 1
ATOM 1542 O O . ASP A 1 190 ? 0.676 -25.577 -15.871 1.00 57.34 190 ASP A O 1
ATOM 1546 N N . SER A 1 191 ? 1.797 -25.072 -17.753 1.00 50.50 191 SER A N 1
ATOM 1547 C CA . SER A 1 191 ? 0.661 -24.570 -18.556 1.00 50.50 191 SER A CA 1
ATOM 1548 C C . SER A 1 191 ? 0.440 -25.399 -19.812 1.00 50.50 191 SER A C 1
ATOM 1550 O O . SER A 1 191 ? -0.731 -25.732 -20.097 1.00 50.50 191 SER A O 1
#

=== Feature glossary ===
Key to the feature types in this record:

Secondary structure (8-state, DSSP). Secondary structure is the local, repeating backbone conformation. DSSP classifies it into eight states by reading the hydrogen-bond network: three helix types (H, G, I), two β types (E, B), two non-regular types (T, S), and unstructured coil (-).

Backbone torsions (φ/ψ). Backbone dihedral angles. Every residue except chain termini has a φ (preceding-C → N → Cα → C) and a ψ (N → Cα → C → next-N). They are reported in degrees following the IUPAC sign convention. Secondary structure is essentially a statement about which (φ, ψ) basin each residue occupies.

Predicted aligned error. Predicted Aligned Error (PAE) is an AlphaFold confidence matrix: entry (i, j) is the expected error in the position of residue j, in ångströms, when the prediction is superimposed on the true structure at residue i. Low PAE within a block of residues means that block is internally rigid and well-predicted; high PAE between two blocks means their relative placement is uncertain even if each block individually is confident.

B-factor. B-factor (Debye–Waller factor) reflects atomic displacement in the crystal lattice. It is an experimental observable (units Å²), not a prediction; low values mean the atom is pinned down, high values mean it moves or is heterogeneous across the crystal.

Secondary structure (3-state, P-SEA). Three-state secondary structure (P-SEA) collapses the eight DSSP classes into helix (a), strand (b), and coil (c). P-SEA assigns these from Cα geometry alone — distances and angles — without requiring backbone oxygens, so it works on any Cα trace.

Sequence. Primary structure: the covalent order of the twenty standard amino acids along the backbone. Two proteins with the same sequence will (almost always) fold to the same structure; two with 30% identity often share a fold but not the details.

pLDDT. pLDDT is the predicted lDDT-Cα score: AlphaFold's confidence that the local environment of each residue (all inter-atomic distances within 15 Å) is correctly placed. It is a per-residue number between 0 and 100, with higher meaning more reliable.

InterPro / GO / CATH / organism. Functional annotations link the protein to curated databases. InterPro entries identify conserved domains and families by matching the sequence against member-database signatures (Pfam, PROSITE, CDD, …). Gene Ontology (GO) terms describe molecular function, biological process, and cellular component in a controlled vocabulary. CATH places the structure in a hierarchical fold classification (Class/Architecture/Topology/Homologous-superfamily). The organism is the source species.

Contact-map, Ramachandran, and PAE plots. Three diagnostic plots accompany the record. The Cα contact map visualizes the tertiary structure as a 2D adjacency matrix (8 Å cutoff, sequence-local contacts suppressed). The Ramachandran plot shows the distribution of backbone (φ, ψ) torsions, with points in the α and β basins reflecting secondary structure content. The PAE plot shows AlphaFold's inter-residue confidence as a color matrix.

mmCIF coordinates. The mmCIF table is the protein's shape written out atom by atom. For each backbone N, Cα, C, and carbonyl O, it records an (x, y, z) coordinate triple in Å plus the residue type, chain letter, and residue number.

Radius of gyration, Cα contacts, bounding box. Three whole-structure scalars: the radius of gyration (RMS distance of Cα from centroid, in Å), the count of Cα–Cα contacts (pairs closer than 8 Å and separated by more than four residues in sequence — i.e. tertiary, not local, contacts), and the bounding-box dimensions. Together they distinguish compact globular folds from extended fibres or disordered chains.

Foldseek 3Di. The Foldseek 3Di string encodes local tertiary geometry as a 20-letter alphabet — one character per residue — derived from the relative positions of nearby Cα atoms. Unlike the amino-acid sequence, 3Di is a direct function of the 3D structure, so two proteins with the same fold have similar 3Di strings even at low sequence identity.

Rendered structure images. Six rendered views show the 3D structure from the faces of a cube — i.e. along ±x, ±y, ±z. Rendering representation is drawn randomly per protein from cartoon (secondary-structure ribbons), sticks (backbone bonds), or molecular surface; coloring is either N→C rainbow (blue at the N-terminus through red at the C-terminus) or one color per chain.

Nearest PDB structures. The Foldseek neighbor list gives the closest experimentally determined structures in the PDB, ranked by structural alignment. TM-score near 1 means near-identical fold; near 0.3 means only rough topology match. This is how one finds what a novel AlphaFold prediction most resembles in the solved-structure universe.

Solvent-accessible surface area. SASA measures how much of the protein is reachable by solvent. It is computed by rolling a water-sized probe over the atomic surface and summing the exposed area (Å²). Per-residue SASA distinguishes core (buried, low SASA) from surface (exposed, high SASA) residues; total SASA is a whole-molecule size measure.